Protein AF-D1C0F7-F1 (afdb_monomer)

Organism: Xylanimonas cellulosilytica (strain DSM 15894 / JCM 12276 / CECT 5975 / KCTC 9989 / LMG 20990 / NBRC 107835 / XIL07) (NCBI:txid446471)

pLDDT: mean 76.06, std 21.32, range [28.69, 98.75]

Sequence (346 aa):
MLGVGDADPTKEPQMTRSTMRPTARLSARPAARLAAAAATATCLVAVAACSGPSDAGTSASDDATVGPLEAMITEIVGDWNSAEQQAKQMEMEEAVARCMADEGFEYTPVDYSALMAEVDAVDTTTREYAQEYGYGHSIQPDTTGNPMPEFVDPNEDYVAAMSESESEAYYEALYGAMEYDVDNVDSIPDMSEMGCTGAAQVEIMGQQDTSLFDNEELTAFGENMEQLEADVAADPKVAEAAAGWAECMADAGFDYATPQEAQDDFMTRSQAIWEEADPESVDAPEQDADLQEQEREAAVADFDCKEKVGYDAIRREVQFALEQEYIDTHEAELEAVKAAFESLGL

Solvent-accessible surface area (backbone atoms only — not comparable to full-atom values): 21052 Å² total; per-residue (Å²): 136,87,81,91,83,92,80,84,95,80,81,84,82,84,80,82,84,81,86,82,84,88,82,89,77,90,84,80,84,83,88,80,89,84,80,89,83,91,80,92,78,92,75,93,72,91,78,91,73,83,87,70,82,85,72,77,81,72,79,87,75,74,72,86,80,60,42,58,51,57,52,50,48,41,70,61,53,45,63,85,84,33,74,64,48,56,49,51,52,47,53,30,27,50,38,24,25,53,44,32,47,76,77,71,42,91,54,62,61,66,79,56,63,68,75,69,47,84,67,85,73,77,66,73,86,39,65,67,36,9,62,76,28,19,85,47,60,72,31,68,75,74,54,88,77,52,70,67,62,84,76,76,64,82,47,50,72,63,50,72,70,45,52,73,74,51,39,51,52,50,45,33,49,40,54,15,80,84,87,51,52,91,92,35,78,91,46,59,73,58,57,73,59,26,22,23,52,22,38,16,43,35,70,71,48,37,79,75,62,74,52,64,82,69,30,65,63,51,49,51,49,51,53,49,52,55,50,49,55,52,48,40,60,65,31,70,69,35,44,52,27,31,51,54,26,23,55,45,31,44,77,74,72,41,93,40,72,40,74,64,56,51,51,51,50,48,41,52,59,35,48,52,52,59,71,72,35,61,89,88,54,92,64,80,60,83,79,57,64,68,58,40,53,50,36,20,54,48,30,38,43,48,49,56,24,32,64,73,55,38,34,66,62,50,43,48,56,47,40,40,51,51,36,43,52,46,54,76,71,37,53,73,57,54,53,49,44,44,52,52,40,51,75,55,67,64

Secondary structure (DSSP, 8-state):
--------S--------------------------------------------------TTSTTSS-HHHHHHHHHH--TTSHHHHHHHHHHHHHHHHHHHHHT---PPP-GGGTSS------TTSHHHHHHHTTSSSS---GGGS-------TTHHHHHTS-HHHHHHHHHHHH------TT-GGGSPPGGGSHHHHHHHHHHH----GGGTT-HHHHHHHHHHHHHHHHHHHSHHHHHHHHHHHHHHHHHT---SSHHHHHHHHHHHHHHHHHTS-TT--SPPPP-HHHHHHHHHHHHHHHHHHHHHTHHHHHHHHHHHHHHHHHHH-HHHHHHHHHHHHHTT-

Foldseek 3Di:
DDDDDDDDPDDDDDDDDDDDDDDDDDDDDDDDDDDDDDDDDDDDDDDPDDDDDDDDDPPPPPPPQAFPQNVLVCVQQPDCLDPVVQVLLQQLLVQLQVQLVVLVHHADRFRCNLLSPDDPDPPCLDLVNLQQQQNCQLRPPPCVVVPSRPRDRPCPVVLVPDDPVVNVSSCCQRQNDPPFDPVDPVRDDQLCRRHSSSVSCCVRQNRQDPCCVVVPLNVVVVVVVVVLLVVLCVDPLLQVLLCQLQVQLVVLVDHDSGPVRLSVVLNVVSVVQVVPDDPPDPDDRDRDVVSRVVSSSNRSSSSVSCVVSVNVVSSSVSSSVSSVVCCVPCVVSSVVVSVVSVVRVD

Radius of gyration: 32.21 Å; Cα contacts (8 Å, |Δi|>4): 261; chains: 1; bounding box: 100×79×81 Å

Mean predicted aligned error: 16.25 Å

Structure (mmCIF, N/CA/C/O backbone):
data_AF-D1C0F7-F1
#
_entry.id   AF-D1C0F7-F1
#
loop_
_atom_site.group_PDB
_atom_site.id
_atom_site.type_symbol
_atom_site.label_atom_id
_atom_site.label_alt_id
_atom_site.label_comp_id
_atom_site.label_asym_id
_atom_site.label_entity_id
_atom_site.label_seq_id
_atom_site.pdbx_PDB_ins_code
_atom_site.Cartn_x
_atom_site.Cartn_y
_atom_site.Cartn_z
_atom_site.occupancy
_atom_site.B_iso_or_equiv
_atom_site.auth_seq_id
_atom_site.auth_comp_id
_atom_site.auth_asym_id
_atom_site.auth_atom_id
_atom_site.pdbx_PDB_model_num
ATOM 1 N N . MET A 1 1 ? 46.118 -13.324 41.057 1.00 36.12 1 MET A N 1
ATOM 2 C CA . MET A 1 1 ? 46.503 -14.302 42.102 1.00 36.12 1 MET A CA 1
ATOM 3 C C . MET A 1 1 ? 45.225 -15.016 42.523 1.00 36.12 1 MET A C 1
ATOM 5 O O . MET A 1 1 ? 44.388 -14.360 43.116 1.00 36.12 1 MET A O 1
ATOM 9 N N . LEU A 1 2 ? 44.899 -16.141 41.871 1.00 34.28 2 LEU A N 1
ATOM 10 C CA . LEU A 1 2 ? 45.084 -17.544 42.328 1.00 34.28 2 LEU A CA 1
ATOM 11 C C . LEU A 1 2 ? 44.069 -17.932 43.431 1.00 34.28 2 LEU A C 1
ATOM 13 O O . LEU A 1 2 ? 44.022 -17.238 44.435 1.00 34.28 2 LEU A O 1
ATOM 17 N N . GLY A 1 3 ? 43.263 -19.001 43.348 1.00 33.62 3 GLY A N 1
ATOM 18 C CA . GLY A 1 3 ? 43.226 -20.170 42.446 1.00 33.62 3 GLY A CA 1
ATOM 19 C C . GLY A 1 3 ? 41.782 -20.572 42.077 1.00 33.62 3 GLY A C 1
ATOM 20 O O . GLY A 1 3 ? 40.842 -20.122 42.721 1.00 33.62 3 GLY A O 1
ATOM 21 N N . VAL A 1 4 ? 41.532 -21.188 40.918 1.00 37.59 4 VAL A N 1
ATOM 22 C CA . VAL A 1 4 ? 41.776 -22.592 40.502 1.00 37.59 4 VAL A CA 1
ATOM 23 C C . VAL A 1 4 ? 40.903 -23.594 41.265 1.00 37.59 4 VAL A C 1
ATOM 25 O O . VAL A 1 4 ? 41.182 -23.941 42.411 1.00 37.59 4 VAL A O 1
ATOM 28 N N . GLY A 1 5 ? 39.879 -24.076 40.561 1.00 36.28 5 GLY A N 1
ATOM 29 C CA . GLY A 1 5 ? 39.103 -25.275 40.852 1.00 36.28 5 GLY A CA 1
ATOM 30 C C . GLY A 1 5 ? 38.604 -25.850 39.527 1.00 36.28 5 GLY A C 1
ATOM 31 O O . GLY A 1 5 ? 37.584 -25.404 39.012 1.00 36.28 5 GLY A O 1
ATOM 32 N N . ASP A 1 6 ? 39.381 -26.775 38.965 1.00 38.72 6 ASP A N 1
ATOM 33 C CA . ASP A 1 6 ? 39.080 -27.556 37.764 1.00 38.72 6 ASP A CA 1
ATOM 34 C C . ASP A 1 6 ? 37.859 -28.471 37.968 1.00 38.72 6 ASP A C 1
ATOM 36 O O . ASP A 1 6 ? 37.780 -29.197 38.963 1.00 38.72 6 ASP A O 1
ATOM 40 N N . ALA A 1 7 ? 36.949 -28.501 36.990 1.00 44.72 7 ALA A N 1
ATOM 41 C CA . ALA A 1 7 ? 35.978 -29.577 36.815 1.00 44.72 7 ALA A CA 1
ATOM 42 C C . ALA A 1 7 ? 35.924 -29.990 35.333 1.00 44.72 7 ALA A C 1
ATOM 44 O O . ALA A 1 7 ? 35.660 -29.184 34.446 1.00 44.72 7 ALA A O 1
ATOM 45 N N . ASP A 1 8 ? 36.240 -31.265 35.124 1.00 44.16 8 ASP A N 1
ATOM 46 C CA . ASP A 1 8 ? 36.434 -32.002 33.873 1.00 44.16 8 ASP A CA 1
ATOM 47 C C . ASP A 1 8 ? 35.149 -32.108 33.010 1.00 44.16 8 ASP A C 1
ATOM 49 O O . ASP A 1 8 ? 34.075 -32.415 33.546 1.00 44.16 8 ASP A O 1
ATOM 53 N N . PRO A 1 9 ? 35.251 -31.900 31.680 1.00 48.47 9 PRO A N 1
ATOM 54 C CA . PRO A 1 9 ? 34.149 -31.923 30.726 1.00 48.47 9 PRO A CA 1
ATOM 55 C C . PRO A 1 9 ? 33.894 -33.332 30.163 1.00 48.47 9 PRO A C 1
ATOM 57 O O . PRO A 1 9 ? 34.128 -33.583 28.988 1.00 48.47 9 PRO A O 1
ATOM 60 N N . THR A 1 10 ? 33.391 -34.278 30.957 1.00 43.34 10 THR A N 1
ATOM 61 C CA . THR A 1 10 ? 32.980 -35.593 30.422 1.00 43.34 10 THR A CA 1
ATOM 62 C C . THR A 1 10 ? 31.861 -36.239 31.242 1.00 43.34 10 THR A C 1
ATOM 64 O O . THR A 1 10 ? 32.099 -37.127 32.059 1.00 43.34 10 THR A O 1
ATOM 67 N N . LYS A 1 11 ? 30.601 -35.829 31.034 1.00 37.91 11 LYS A N 1
ATOM 68 C CA . LYS A 1 11 ? 29.434 -36.629 31.461 1.00 37.91 11 LYS A CA 1
ATOM 69 C C . LYS A 1 11 ? 28.152 -36.233 30.722 1.00 37.91 11 LYS A C 1
ATOM 71 O O . LYS A 1 11 ? 27.385 -35.393 31.176 1.00 37.91 11 LYS A O 1
ATOM 76 N N . GLU A 1 12 ? 27.910 -36.895 29.596 1.00 45.81 12 GLU A N 1
ATOM 77 C CA . GLU A 1 12 ? 26.579 -37.001 28.993 1.00 45.81 12 GLU A CA 1
ATOM 78 C C . GLU A 1 12 ? 25.655 -37.839 29.901 1.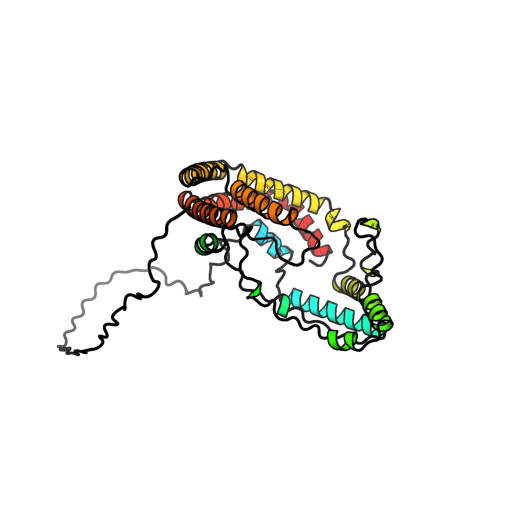00 45.81 12 GLU A C 1
ATOM 80 O O . GLU A 1 12 ? 26.031 -38.950 30.299 1.00 45.81 12 GLU A O 1
ATOM 85 N N . PRO A 1 13 ? 24.431 -37.385 30.217 1.00 45.81 13 PRO A N 1
ATOM 86 C CA . PRO A 1 13 ? 23.405 -38.263 30.753 1.00 45.81 13 PRO A CA 1
ATOM 87 C C . PRO A 1 13 ? 22.710 -39.018 29.609 1.00 45.81 13 PRO A C 1
ATOM 89 O O . PRO A 1 13 ? 22.011 -38.450 28.775 1.00 45.81 13 PRO A O 1
ATOM 92 N N . GLN A 1 14 ? 22.905 -40.337 29.599 1.00 37.81 14 GLN A N 1
ATOM 93 C CA . GLN A 1 14 ? 22.256 -41.286 28.698 1.00 37.81 14 GLN A CA 1
ATOM 94 C C . GLN A 1 14 ? 20.724 -41.220 28.825 1.00 37.81 14 GLN A C 1
ATOM 96 O O . GLN A 1 14 ? 20.164 -41.615 29.849 1.00 37.81 14 GLN A O 1
ATOM 101 N N . MET A 1 15 ? 20.038 -40.786 27.764 1.00 38.25 15 MET A N 1
ATOM 102 C CA . MET A 1 15 ? 18.594 -40.972 27.621 1.00 38.25 15 MET A CA 1
ATOM 103 C C . MET A 1 15 ? 18.296 -42.404 27.171 1.00 38.25 15 MET A C 1
ATOM 105 O O . MET A 1 15 ? 18.613 -42.833 26.060 1.00 38.25 15 MET A O 1
ATOM 109 N N . THR A 1 16 ? 17.674 -43.161 28.064 1.00 41.44 16 THR A N 1
ATOM 110 C CA . THR A 1 16 ? 17.177 -44.512 27.831 1.00 41.44 16 THR A CA 1
ATOM 111 C C . THR A 1 16 ? 16.006 -44.483 26.843 1.00 41.44 16 THR A C 1
ATOM 113 O O . THR A 1 16 ? 14.874 -44.150 27.181 1.00 41.44 16 THR A O 1
ATOM 116 N N . ARG A 1 17 ? 16.265 -44.884 25.591 1.00 40.12 17 ARG A N 1
ATOM 117 C CA . ARG A 1 17 ? 15.221 -45.250 24.622 1.00 40.12 17 ARG A CA 1
ATOM 118 C C . ARG A 1 17 ? 14.494 -46.503 25.116 1.00 40.12 17 ARG A C 1
ATOM 120 O O . ARG A 1 17 ? 15.003 -47.612 24.974 1.00 40.12 17 ARG A O 1
ATOM 127 N N . SER A 1 18 ? 13.298 -46.328 25.673 1.00 40.16 18 SER A N 1
ATOM 128 C CA . SER A 1 18 ? 12.375 -47.433 25.934 1.00 40.16 18 SER A CA 1
ATOM 129 C C . SER A 1 18 ? 11.463 -47.636 24.724 1.00 40.16 18 SER A C 1
ATOM 131 O O . SER A 1 18 ? 10.563 -46.849 24.439 1.00 40.16 18 SER A O 1
ATOM 133 N N . THR A 1 19 ? 11.744 -48.696 23.977 1.00 45.47 19 THR A N 1
ATOM 134 C CA . THR A 1 19 ? 10.911 -49.254 22.911 1.00 45.47 19 THR A CA 1
ATOM 135 C C . THR A 1 19 ? 9.669 -49.929 23.489 1.00 45.47 19 THR A C 1
ATOM 137 O O . THR A 1 19 ? 9.819 -50.888 24.243 1.00 45.47 19 THR A O 1
ATOM 140 N N . MET A 1 20 ? 8.460 -49.537 23.067 1.00 37.69 20 MET A N 1
ATOM 141 C CA . MET A 1 20 ? 7.291 -50.434 23.093 1.00 37.69 20 MET A CA 1
ATOM 142 C C . MET A 1 20 ? 6.172 -49.988 22.126 1.00 37.69 20 MET A C 1
ATOM 144 O O . MET A 1 20 ? 5.345 -49.134 22.417 1.00 37.69 20 MET A O 1
ATOM 148 N N . ARG A 1 21 ? 6.121 -50.646 20.967 1.00 43.47 21 ARG A N 1
ATOM 149 C CA . ARG A 1 21 ? 4.894 -51.134 20.298 1.00 43.47 21 ARG A CA 1
ATOM 150 C C . ARG A 1 21 ? 5.018 -52.675 20.299 1.00 43.47 21 ARG A C 1
ATOM 152 O O . ARG A 1 21 ? 6.151 -53.135 20.455 1.00 43.47 21 ARG A O 1
ATOM 159 N N . PRO A 1 22 ? 3.974 -53.504 20.076 1.00 48.56 22 PRO A N 1
ATOM 160 C CA . PRO A 1 22 ? 2.633 -53.206 19.557 1.00 48.56 22 PRO A CA 1
ATOM 161 C C . PRO A 1 22 ? 1.498 -53.922 20.337 1.00 48.56 22 PRO A C 1
ATOM 163 O O . PRO A 1 22 ? 1.750 -54.737 21.217 1.00 48.56 22 PRO A O 1
ATOM 166 N N . THR A 1 23 ? 0.232 -53.698 19.972 1.00 41.19 23 THR A N 1
ATOM 167 C CA . THR A 1 23 ? -0.698 -54.777 19.557 1.00 41.19 23 THR A CA 1
ATOM 168 C C . THR A 1 23 ? -2.077 -54.211 19.226 1.00 41.19 23 THR A C 1
ATOM 170 O O . THR A 1 23 ? -2.835 -53.785 20.089 1.00 41.19 23 THR A O 1
ATOM 173 N N . ALA A 1 24 ? -2.418 -54.266 17.941 1.00 42.91 24 ALA A N 1
ATOM 174 C CA . ALA A 1 24 ? -3.790 -54.223 17.472 1.00 42.91 24 ALA A CA 1
ATOM 175 C C . ALA A 1 24 ? -4.508 -55.519 17.876 1.00 42.91 24 ALA A C 1
ATOM 177 O O . ALA A 1 24 ? -3.971 -56.613 17.678 1.00 42.91 24 ALA A O 1
ATOM 178 N N . ARG A 1 25 ? -5.745 -55.416 18.367 1.00 45.00 25 ARG A N 1
ATOM 179 C CA . ARG A 1 25 ? -6.721 -56.507 18.284 1.00 45.00 25 ARG A CA 1
ATOM 180 C C . ARG A 1 25 ? -8.075 -55.958 17.863 1.00 45.00 25 ARG A C 1
ATOM 182 O O . ARG A 1 25 ? -8.801 -55.353 18.640 1.00 45.00 25 ARG A O 1
ATOM 189 N N . LEU A 1 26 ? -8.375 -56.229 16.598 1.00 45.91 26 LEU A N 1
ATOM 190 C CA . LEU A 1 26 ? -9.709 -56.276 16.022 1.00 45.91 26 LEU A CA 1
ATOM 191 C C . LEU A 1 26 ? -10.611 -57.191 16.864 1.00 45.91 26 LEU A C 1
ATOM 193 O O . LEU A 1 26 ? -10.214 -58.294 17.244 1.00 45.91 26 LEU A O 1
ATOM 197 N N . SER A 1 27 ? -11.850 -56.776 17.098 1.00 44.34 27 SER A N 1
ATOM 198 C CA . SER A 1 27 ? -12.935 -57.687 17.460 1.00 44.34 27 SER A CA 1
ATOM 199 C C . SER A 1 27 ? -14.179 -57.298 16.681 1.00 44.34 27 SER A C 1
ATOM 201 O O . SER A 1 27 ? -14.762 -56.235 16.867 1.00 44.34 27 SER A O 1
ATOM 203 N N . ALA A 1 28 ? -14.525 -58.176 15.747 1.00 40.81 28 ALA A N 1
ATOM 204 C CA . ALA A 1 28 ? -15.688 -58.084 14.895 1.00 40.81 28 ALA A CA 1
ATOM 205 C C . ALA A 1 28 ? -16.841 -58.916 15.474 1.00 40.81 28 ALA A C 1
ATOM 207 O O . ALA A 1 28 ? -16.644 -60.096 15.751 1.00 40.81 28 ALA A O 1
ATOM 208 N N . ARG A 1 29 ? -18.040 -58.304 15.452 1.00 46.56 29 ARG A N 1
ATOM 209 C CA . ARG A 1 29 ? -19.368 -58.894 15.146 1.00 46.56 29 ARG A CA 1
ATOM 210 C C . ARG A 1 29 ? -19.973 -59.877 16.182 1.00 46.56 29 ARG A C 1
ATOM 212 O O . ARG A 1 29 ? -19.225 -60.499 16.921 1.00 46.56 29 ARG A O 1
ATOM 219 N N . PRO A 1 30 ? -21.320 -60.054 16.240 1.00 50.06 30 PRO A N 1
ATOM 220 C CA . PRO A 1 30 ? -22.258 -59.934 15.118 1.00 50.06 30 PRO A CA 1
ATOM 221 C C . PRO A 1 30 ? -23.587 -59.198 15.359 1.00 50.06 30 PRO A C 1
ATOM 223 O O . PRO A 1 30 ? -24.107 -59.072 16.461 1.00 50.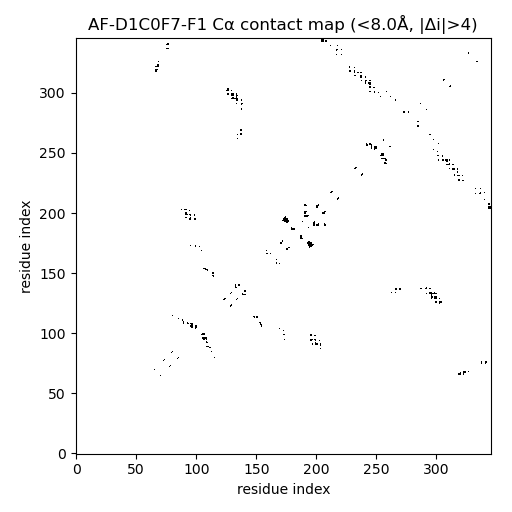06 30 PRO A O 1
ATOM 226 N N . ALA A 1 31 ? -24.155 -58.780 14.227 1.00 44.28 31 ALA A N 1
ATOM 227 C CA . ALA A 1 31 ? -25.549 -58.414 14.057 1.00 44.28 31 ALA A CA 1
ATOM 228 C C . ALA A 1 31 ? -26.445 -59.659 14.140 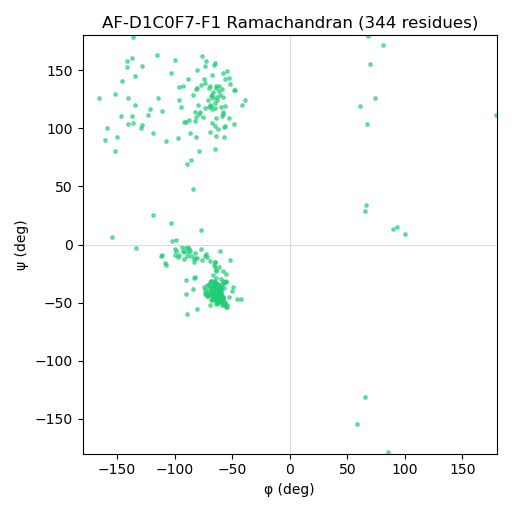1.00 44.28 31 ALA A C 1
ATOM 230 O O . ALA A 1 31 ? -26.183 -60.659 13.468 1.00 44.28 31 ALA A O 1
ATOM 231 N N . ALA A 1 32 ? -27.541 -59.561 14.889 1.00 46.66 32 ALA A N 1
ATOM 232 C CA . ALA A 1 32 ? -28.675 -60.467 14.783 1.00 46.66 32 ALA A CA 1
ATOM 233 C C . ALA A 1 32 ? -29.858 -59.695 14.191 1.00 46.66 32 ALA A C 1
ATOM 235 O O . ALA A 1 32 ? -30.365 -58.741 14.776 1.00 46.66 32 ALA A O 1
ATOM 236 N N . ARG A 1 33 ? -30.257 -60.113 12.988 1.00 47.41 33 ARG A N 1
ATOM 237 C CA . ARG 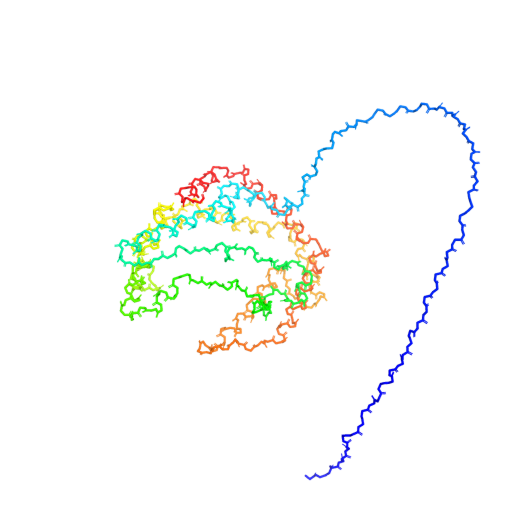A 1 33 ? -31.502 -59.726 12.325 1.00 47.41 33 ARG A CA 1
ATOM 238 C C . ARG A 1 33 ? -32.668 -60.432 13.011 1.00 47.41 33 ARG A C 1
ATOM 240 O O . ARG A 1 33 ? -32.585 -61.636 13.236 1.00 47.41 33 ARG A O 1
ATOM 247 N N . LEU A 1 34 ? -33.776 -59.728 13.202 1.00 47.50 34 LEU A N 1
ATOM 248 C CA . LEU A 1 34 ? -35.107 -60.325 13.260 1.00 47.50 34 LEU A CA 1
ATOM 249 C C . LEU A 1 34 ? -36.108 -59.348 12.646 1.00 47.50 34 LEU A C 1
ATOM 251 O O . LEU A 1 34 ? -35.967 -58.132 12.733 1.00 47.50 34 LEU A O 1
ATOM 255 N N . ALA A 1 35 ? -37.032 -59.939 11.907 1.00 40.28 35 ALA A N 1
ATOM 256 C CA . ALA A 1 35 ? -37.788 -59.344 10.830 1.00 40.28 35 ALA A CA 1
ATOM 257 C C . ALA A 1 35 ? -39.194 -58.902 11.256 1.00 40.28 35 ALA A C 1
ATOM 259 O O . ALA A 1 35 ? -39.772 -59.473 12.173 1.00 40.28 35 ALA A O 1
ATOM 260 N N . ALA A 1 36 ? -39.726 -57.977 10.451 1.00 38.59 36 ALA A N 1
ATOM 261 C CA . ALA A 1 36 ? -41.115 -57.847 10.008 1.00 38.59 36 ALA A CA 1
ATOM 262 C C . ALA A 1 36 ? -42.233 -57.632 11.046 1.00 38.59 36 ALA A C 1
ATOM 264 O O . ALA A 1 36 ? -42.611 -58.539 11.774 1.00 38.59 36 ALA A O 1
ATOM 265 N N . ALA A 1 37 ? -42.921 -56.494 10.917 1.00 41.25 37 ALA A N 1
ATOM 266 C CA . ALA A 1 37 ? -44.328 -56.480 10.505 1.00 41.25 37 ALA A CA 1
ATOM 267 C C . ALA A 1 37 ? -44.745 -55.058 10.097 1.00 41.25 37 ALA A C 1
ATOM 269 O O . ALA A 1 37 ? -44.577 -54.103 10.848 1.00 41.25 37 ALA A O 1
ATOM 270 N N . ALA A 1 38 ? -45.284 -54.940 8.886 1.00 44.44 38 ALA A N 1
ATOM 271 C CA . ALA A 1 38 ? -45.934 -53.744 8.379 1.00 44.44 38 ALA A CA 1
ATOM 272 C C . ALA A 1 38 ? -47.346 -53.615 8.974 1.00 44.44 38 ALA A C 1
ATOM 274 O O . ALA A 1 38 ? -48.096 -54.590 8.989 1.00 44.44 38 ALA A O 1
ATOM 275 N N . ALA A 1 39 ? -47.726 -52.406 9.386 1.00 44.03 39 ALA A N 1
ATOM 276 C CA . ALA A 1 39 ? -49.120 -51.997 9.515 1.00 44.03 39 ALA A CA 1
ATOM 277 C C . ALA A 1 39 ? -49.226 -50.503 9.186 1.00 44.03 39 ALA A C 1
ATOM 279 O O . ALA A 1 39 ? -48.719 -49.640 9.896 1.00 44.03 39 ALA A O 1
ATOM 280 N N . THR A 1 40 ? -49.852 -50.233 8.049 1.00 43.53 40 THR A N 1
ATOM 281 C CA . THR A 1 40 ? -50.238 -48.927 7.525 1.00 43.53 40 THR A CA 1
ATOM 282 C C . THR A 1 40 ? -51.337 -48.299 8.383 1.00 43.53 40 THR A C 1
ATOM 284 O O . THR A 1 40 ? -52.386 -48.904 8.589 1.00 43.53 40 THR A O 1
ATOM 287 N N . ALA A 1 41 ? -51.140 -47.051 8.811 1.00 44.91 41 ALA A N 1
ATOM 288 C CA . ALA A 1 41 ? -52.218 -46.159 9.228 1.00 44.91 41 ALA A CA 1
ATOM 289 C C . ALA A 1 41 ? -51.913 -44.742 8.727 1.00 44.91 41 ALA A C 1
ATOM 291 O O . ALA A 1 41 ? -51.036 -44.044 9.227 1.00 44.91 41 ALA A O 1
ATOM 292 N N . THR A 1 42 ? -52.629 -44.367 7.673 1.00 41.50 42 THR A N 1
ATOM 293 C CA . THR A 1 42 ? -52.641 -43.052 7.039 1.00 41.50 42 THR A CA 1
ATOM 294 C C . THR A 1 42 ? -53.289 -42.025 7.969 1.00 41.50 42 THR A C 1
ATOM 296 O O . THR A 1 42 ? -54.477 -42.134 8.258 1.00 41.50 42 THR A O 1
ATOM 299 N N . CYS A 1 43 ? -52.543 -40.996 8.370 1.00 40.38 43 CYS A N 1
ATOM 300 C CA . CYS A 1 43 ? -53.105 -39.722 8.816 1.00 40.38 43 CYS A CA 1
ATOM 301 C C . CYS A 1 43 ? -52.517 -38.610 7.946 1.00 40.38 43 CYS A C 1
ATOM 303 O O . CYS A 1 43 ? -51.323 -38.328 7.990 1.00 40.38 43 CYS A O 1
ATOM 305 N N . LEU A 1 44 ? -53.387 -38.024 7.127 1.00 43.22 44 LEU A N 1
ATOM 306 C CA . LEU A 1 44 ? -53.156 -36.811 6.355 1.00 43.22 44 LEU A CA 1
ATOM 307 C C . LEU A 1 44 ? -52.838 -35.646 7.300 1.00 43.22 44 LEU A C 1
ATOM 309 O O . LEU A 1 44 ? -53.695 -35.237 8.080 1.00 43.22 44 LEU A O 1
ATOM 313 N N . VAL A 1 45 ? -51.644 -35.072 7.172 1.00 52.06 45 VAL A N 1
ATOM 314 C CA . VAL A 1 45 ? -51.383 -33.674 7.528 1.00 52.06 45 VAL A CA 1
ATOM 315 C C . VAL A 1 45 ? -50.877 -33.002 6.261 1.00 52.06 45 VAL A C 1
ATOM 317 O O . VAL A 1 45 ? -49.870 -33.406 5.685 1.00 52.06 45 VAL A O 1
ATOM 320 N N . ALA A 1 46 ? -51.642 -32.024 5.789 1.00 48.50 46 ALA A N 1
ATOM 321 C CA . ALA A 1 46 ? -51.279 -31.180 4.669 1.00 48.50 46 ALA A CA 1
ATOM 322 C C . ALA A 1 46 ? -50.138 -30.245 5.089 1.00 48.50 46 ALA A C 1
ATOM 324 O O . ALA A 1 46 ? -50.327 -29.405 5.965 1.00 48.50 46 ALA A O 1
ATOM 325 N N . VAL A 1 47 ? -48.984 -30.365 4.434 1.00 45.91 47 VAL A N 1
ATOM 326 C CA . VAL A 1 47 ? -48.008 -29.277 4.332 1.00 45.91 47 VAL A CA 1
ATOM 327 C C . VAL A 1 47 ? -47.871 -28.964 2.851 1.00 45.91 47 VAL A C 1
ATOM 329 O O . VAL A 1 47 ? -47.170 -29.643 2.108 1.00 45.91 47 VAL A O 1
ATOM 332 N N . ALA A 1 48 ? -48.625 -27.961 2.417 1.00 48.50 48 ALA A N 1
ATOM 333 C CA . ALA A 1 48 ? -48.283 -27.191 1.241 1.00 48.50 48 ALA A CA 1
ATOM 334 C C . ALA A 1 48 ? -47.263 -26.140 1.694 1.00 48.50 48 ALA A C 1
ATOM 336 O O . ALA A 1 48 ? -47.625 -25.203 2.400 1.00 48.50 48 ALA A O 1
ATOM 337 N N . ALA A 1 49 ? -45.998 -26.324 1.330 1.00 37.03 49 ALA A N 1
ATOM 338 C CA . ALA A 1 49 ? -45.000 -25.263 1.281 1.00 37.03 49 ALA A CA 1
ATOM 339 C C . ALA A 1 49 ? -43.970 -25.649 0.215 1.00 37.03 49 ALA A C 1
ATOM 341 O O . ALA A 1 49 ? -43.529 -26.794 0.147 1.00 37.03 49 ALA A O 1
ATOM 342 N N . CYS A 1 50 ? -43.714 -24.707 -0.681 1.00 38.91 50 CYS A N 1
ATOM 343 C CA . CYS A 1 50 ? -43.163 -24.898 -2.009 1.00 38.91 50 CYS A CA 1
ATOM 344 C C . CYS A 1 50 ? -41.764 -25.523 -2.030 1.00 38.91 50 CYS A C 1
ATOM 346 O O . CYS A 1 50 ? -40.834 -25.043 -1.392 1.00 38.91 50 CYS A O 1
ATOM 348 N N . SER A 1 51 ? -41.615 -26.535 -2.880 1.00 37.75 51 SER A N 1
ATOM 349 C CA . SER A 1 51 ? -40.366 -26.855 -3.559 1.00 37.75 51 SER A CA 1
ATOM 350 C C . SER A 1 51 ? -39.974 -25.673 -4.452 1.00 37.75 51 SER A C 1
ATOM 352 O O . SER A 1 51 ? -40.546 -25.503 -5.532 1.00 37.75 51 SER A O 1
ATOM 354 N N . GLY A 1 52 ? -39.054 -24.837 -3.974 1.00 29.95 52 GLY A N 1
ATOM 355 C CA . GLY A 1 52 ? -38.299 -23.914 -4.818 1.00 29.95 52 GLY A CA 1
ATOM 356 C C . GLY A 1 52 ? -37.235 -24.689 -5.605 1.00 29.95 52 GLY A C 1
ATOM 357 O O . GLY A 1 52 ? -36.700 -25.669 -5.076 1.00 29.95 52 GLY A O 1
ATOM 358 N N . PRO A 1 53 ? -36.972 -24.326 -6.870 1.00 35.88 53 PRO A N 1
ATOM 359 C CA . PRO A 1 53 ? -35.900 -24.928 -7.645 1.00 35.88 53 PRO A CA 1
ATOM 360 C C . PRO A 1 53 ? -34.560 -24.663 -6.958 1.00 35.88 53 PRO A C 1
ATOM 362 O O . PRO A 1 53 ? -34.306 -23.574 -6.452 1.00 35.88 53 PRO A O 1
ATOM 365 N N . SER A 1 54 ? -33.736 -25.705 -6.912 1.00 38.62 54 SER A N 1
ATOM 366 C CA . SER A 1 54 ? -32.330 -25.621 -6.556 1.00 38.62 54 SER A CA 1
ATOM 367 C C . SER A 1 54 ? -31.621 -24.785 -7.614 1.00 38.62 54 SER A C 1
ATOM 369 O O . SER A 1 54 ? -31.226 -25.322 -8.649 1.00 38.62 54 SER A O 1
ATOM 371 N N . ASP A 1 55 ? -31.495 -23.487 -7.362 1.00 30.98 55 ASP A N 1
ATOM 372 C CA . ASP A 1 55 ? -30.434 -22.716 -7.983 1.00 30.98 55 ASP A CA 1
ATOM 373 C C . ASP A 1 55 ? -29.115 -23.200 -7.393 1.00 30.98 55 ASP A C 1
ATOM 375 O O . ASP A 1 55 ? -28.957 -23.378 -6.180 1.00 30.98 55 ASP A O 1
ATOM 379 N N . ALA A 1 56 ? -28.218 -23.537 -8.313 1.00 34.53 56 ALA A N 1
ATOM 380 C CA . ALA A 1 56 ? -26.832 -23.821 -8.035 1.00 34.53 56 ALA A CA 1
ATOM 381 C C . ALA A 1 56 ? -26.289 -22.710 -7.137 1.00 34.53 56 ALA A C 1
ATOM 383 O O . ALA A 1 56 ? -26.531 -21.533 -7.392 1.00 34.53 56 ALA A O 1
ATOM 384 N N . GLY A 1 57 ? -25.590 -23.106 -6.075 1.00 28.98 57 GLY A N 1
ATOM 385 C CA . GLY A 1 57 ? -24.830 -22.171 -5.269 1.00 28.98 57 GLY A CA 1
ATOM 386 C C . GLY A 1 57 ? -23.840 -21.449 -6.169 1.00 28.98 57 GLY A C 1
ATOM 387 O O . GLY A 1 57 ? -22.802 -22.004 -6.516 1.00 28.98 57 GLY A O 1
ATOM 388 N N . THR A 1 58 ? -24.187 -20.224 -6.548 1.00 28.69 58 THR A N 1
ATOM 389 C CA . THR A 1 58 ? -23.212 -19.152 -6.648 1.00 28.69 58 THR A CA 1
ATOM 390 C C . THR A 1 58 ? -22.566 -19.073 -5.276 1.00 28.69 58 THR A C 1
ATOM 392 O O . THR A 1 58 ? -23.262 -18.907 -4.270 1.00 28.69 58 THR A O 1
ATOM 395 N N . SER A 1 59 ? -21.259 -19.299 -5.228 1.00 30.17 59 SER A N 1
ATOM 396 C CA . SER A 1 59 ? -20.432 -19.008 -4.067 1.00 30.17 59 SER A CA 1
ATOM 397 C C . SER A 1 59 ? -20.592 -17.526 -3.734 1.00 30.17 59 SER A C 1
ATOM 399 O O . SER A 1 59 ? -19.929 -16.675 -4.307 1.00 30.17 59 SER A O 1
ATOM 401 N N . ALA A 1 60 ? -21.534 -17.209 -2.850 1.00 33.50 60 ALA A N 1
ATOM 402 C CA . ALA A 1 60 ? -21.586 -15.929 -2.168 1.00 33.50 60 ALA A CA 1
ATOM 403 C C . ALA A 1 60 ? -20.547 -15.995 -1.046 1.00 33.50 60 ALA A C 1
ATOM 405 O O . ALA A 1 60 ? -20.879 -16.353 0.086 1.00 33.50 60 ALA A O 1
ATOM 406 N N . SER A 1 61 ? -19.280 -15.777 -1.393 1.00 37.84 61 SER A N 1
ATOM 407 C CA . SER A 1 61 ? -18.207 -15.674 -0.400 1.00 37.84 61 SER A CA 1
ATOM 408 C C . SER A 1 61 ? -16.986 -14.846 -0.816 1.00 37.84 61 SER A C 1
ATOM 410 O O . SER A 1 61 ? -16.092 -14.757 0.011 1.00 37.84 61 SER A O 1
ATOM 412 N N . ASP A 1 62 ? -16.990 -14.164 -1.969 1.00 40.44 62 ASP A N 1
ATOM 413 C CA . ASP A 1 62 ? -15.948 -13.164 -2.309 1.00 40.44 62 ASP A CA 1
ATOM 414 C C . ASP A 1 62 ? -16.480 -11.711 -2.344 1.00 40.44 62 ASP A C 1
ATOM 416 O O . ASP A 1 62 ? -15.712 -10.763 -2.371 1.00 40.44 62 ASP A O 1
ATOM 420 N N . ASP A 1 63 ? -17.801 -11.512 -2.270 1.00 47.47 63 ASP A N 1
ATOM 421 C CA . ASP A 1 63 ? -18.461 -10.202 -2.470 1.00 47.47 63 ASP A CA 1
ATOM 422 C C . ASP A 1 63 ? -18.678 -9.410 -1.158 1.00 47.47 63 ASP A C 1
ATOM 424 O O . ASP A 1 63 ? -19.181 -8.295 -1.152 1.00 47.47 63 ASP A O 1
ATOM 428 N N . ALA A 1 64 ? -18.365 -10.005 -0.000 1.00 53.94 64 ALA A N 1
ATOM 429 C CA . ALA A 1 64 ? -18.657 -9.411 1.314 1.00 53.94 64 ALA A CA 1
ATOM 430 C C . ALA A 1 64 ? -17.511 -8.552 1.883 1.00 53.94 64 ALA A C 1
ATOM 432 O O . ALA A 1 64 ? -17.671 -7.941 2.943 1.00 53.94 64 ALA A O 1
ATOM 433 N N . THR A 1 65 ? -16.356 -8.548 1.217 1.00 65.50 65 THR A N 1
ATOM 434 C CA . THR A 1 65 ? -15.149 -7.813 1.623 1.00 65.50 65 THR A CA 1
ATOM 435 C C . THR A 1 65 ? -14.863 -6.598 0.752 1.00 65.50 65 THR A C 1
ATOM 437 O O . THR A 1 65 ? -14.129 -5.729 1.207 1.00 65.50 65 THR A O 1
ATOM 440 N N . VAL A 1 66 ? -15.459 -6.523 -0.439 1.00 80.56 66 VAL A N 1
ATOM 441 C CA . VAL A 1 66 ? -15.274 -5.430 -1.401 1.00 80.56 66 VAL A CA 1
ATOM 442 C C . VAL A 1 66 ? -16.206 -4.271 -1.042 1.00 80.56 66 VAL A C 1
ATOM 444 O O . VAL A 1 66 ? -17.405 -4.476 -0.828 1.00 80.56 66 VAL A O 1
ATOM 447 N N . GLY A 1 67 ? -15.656 -3.061 -0.937 1.00 87.06 67 GLY A N 1
ATOM 448 C CA . GLY A 1 67 ? -16.437 -1.853 -0.649 1.00 87.06 67 GLY A CA 1
ATOM 449 C C . GLY A 1 67 ? -17.268 -1.380 -1.850 1.00 87.06 67 GLY A C 1
ATOM 450 O O . GLY A 1 67 ? -16.896 -1.660 -2.992 1.00 87.06 67 GLY A O 1
ATOM 451 N N . PRO A 1 68 ? -18.393 -0.662 -1.645 1.00 89.69 68 PRO A N 1
ATOM 452 C CA . PRO A 1 68 ? -19.179 -0.087 -2.739 1.00 89.69 68 PRO A CA 1
ATOM 453 C C . PRO A 1 68 ? -18.354 0.714 -3.750 1.00 89.69 68 PRO A C 1
ATOM 455 O O . PRO A 1 68 ? -18.603 0.625 -4.954 1.00 89.69 68 PRO A O 1
ATOM 458 N N . LEU A 1 69 ? -17.374 1.486 -3.275 1.00 86.38 69 LEU A N 1
ATOM 459 C CA . LEU A 1 69 ? -16.551 2.303 -4.157 1.00 86.38 69 LEU A CA 1
ATOM 460 C C . LEU A 1 69 ? -15.556 1.454 -4.952 1.00 86.38 69 LEU A C 1
ATOM 462 O O . LEU A 1 69 ? -15.408 1.654 -6.154 1.00 86.38 69 LEU A O 1
ATOM 466 N N . GLU A 1 70 ? -14.922 0.479 -4.306 1.00 85.50 70 GLU A N 1
ATOM 467 C CA . GLU A 1 70 ? -14.017 -0.472 -4.958 1.00 85.50 70 GLU A CA 1
ATOM 468 C C . GLU A 1 70 ? -14.744 -1.286 -6.036 1.00 85.50 70 GLU A C 1
ATOM 470 O O . GLU A 1 70 ? -14.243 -1.429 -7.153 1.00 85.50 70 GLU A O 1
ATOM 475 N N . ALA A 1 71 ? -15.962 -1.753 -5.744 1.00 86.06 71 ALA A N 1
ATOM 476 C CA . ALA A 1 71 ? -16.799 -2.464 -6.705 1.00 86.06 71 ALA A CA 1
ATOM 477 C C . ALA A 1 71 ? -17.123 -1.593 -7.929 1.00 86.06 71 ALA A C 1
ATOM 479 O O . ALA A 1 71 ? -17.032 -2.056 -9.066 1.00 86.06 71 ALA A O 1
ATOM 480 N N . MET A 1 72 ? -17.460 -0.320 -7.707 1.00 82.69 72 MET A N 1
ATOM 481 C CA . MET A 1 72 ? -17.738 0.629 -8.784 1.00 82.69 72 MET A CA 1
ATOM 482 C C . MET A 1 72 ? -16.485 0.940 -9.612 1.00 82.69 72 MET A C 1
ATOM 484 O O . MET A 1 72 ? -16.559 0.941 -10.838 1.00 82.69 72 MET A O 1
ATOM 488 N N . ILE A 1 73 ? -15.335 1.184 -8.974 1.00 80.00 73 ILE A N 1
ATOM 489 C CA . ILE A 1 73 ? -14.071 1.419 -9.685 1.00 80.00 73 ILE A CA 1
ATOM 490 C C . ILE A 1 73 ? -13.720 0.191 -10.526 1.00 80.00 73 ILE A C 1
ATOM 492 O O . ILE A 1 73 ? -13.438 0.337 -11.708 1.00 80.00 73 ILE A O 1
ATOM 496 N N . THR A 1 74 ? -13.828 -1.014 -9.965 1.00 80.12 74 THR A N 1
ATOM 497 C CA . THR A 1 74 ? -13.577 -2.272 -10.687 1.00 80.12 74 THR A CA 1
ATOM 498 C C . THR A 1 74 ? -14.510 -2.444 -11.893 1.00 80.12 74 THR A C 1
ATOM 500 O O . THR A 1 74 ? -14.088 -2.939 -12.935 1.00 80.12 74 THR A O 1
ATOM 503 N N . GLU A 1 75 ? -15.772 -2.007 -11.804 1.00 78.12 75 GLU A N 1
ATOM 504 C CA . GLU A 1 75 ? -16.688 -1.981 -12.957 1.00 78.12 75 GLU A CA 1
ATOM 505 C C . GLU A 1 75 ? -16.241 -0.983 -14.043 1.00 78.12 75 GLU A C 1
ATOM 507 O O . GLU A 1 75 ? -16.489 -1.212 -15.227 1.00 78.12 75 GLU A O 1
ATOM 512 N N . ILE A 1 76 ? -15.594 0.116 -13.648 1.00 69.31 76 ILE A N 1
ATOM 513 C CA . ILE A 1 76 ? -15.151 1.197 -14.535 1.00 69.31 76 ILE A CA 1
ATOM 514 C C . ILE A 1 76 ? -13.844 0.853 -15.253 1.00 69.31 76 ILE A C 1
ATOM 516 O O . ILE A 1 76 ? -13.813 0.921 -16.477 1.00 69.31 76 ILE A O 1
ATOM 520 N N . VAL A 1 77 ? -12.791 0.505 -14.508 1.00 65.12 77 VAL A N 1
ATOM 521 C CA . VAL A 1 77 ? -11.431 0.280 -15.047 1.00 65.12 77 VAL A CA 1
ATOM 522 C C . VAL A 1 77 ? -11.151 -1.186 -15.392 1.00 65.12 77 VAL A C 1
ATOM 524 O O . VAL A 1 77 ? -10.076 -1.536 -15.869 1.00 65.12 77 VAL A O 1
ATOM 527 N N . GLY A 1 78 ? -12.111 -2.077 -15.131 1.00 64.44 78 GLY A N 1
ATOM 528 C CA . GLY A 1 78 ? -11.920 -3.512 -15.288 1.00 64.44 78 GLY A CA 1
ATOM 529 C C . GLY A 1 78 ? -10.939 -4.107 -14.272 1.00 64.44 78 GLY A C 1
ATOM 530 O O . GLY A 1 78 ? -10.381 -3.436 -13.407 1.00 64.44 78 GLY A O 1
ATOM 531 N N . ASP A 1 79 ? -10.746 -5.421 -14.364 1.00 63.22 79 ASP A N 1
ATOM 532 C CA . ASP A 1 79 ? -9.749 -6.119 -13.555 1.00 63.22 79 ASP A CA 1
ATOM 533 C C . ASP A 1 79 ? -8.356 -5.932 -14.178 1.00 63.22 79 ASP A C 1
ATOM 535 O O . ASP A 1 79 ? -8.106 -6.340 -15.323 1.00 63.22 79 ASP A O 1
ATOM 539 N N . TRP A 1 80 ? -7.444 -5.339 -13.401 1.00 54.44 80 TRP A N 1
ATOM 540 C CA . TRP A 1 80 ? -6.042 -5.121 -13.759 1.00 54.44 80 TRP A CA 1
ATOM 541 C C . TRP A 1 80 ? -5.325 -6.417 -14.156 1.00 54.44 80 TRP A C 1
ATOM 543 O O . TRP A 1 80 ? -4.382 -6.366 -14.946 1.00 54.44 80 TRP A O 1
ATOM 553 N N . ASN A 1 81 ? -5.787 -7.574 -13.665 1.00 57.78 81 ASN A N 1
ATOM 554 C CA . ASN A 1 81 ? -5.214 -8.885 -13.969 1.00 57.78 81 ASN A CA 1
ATOM 555 C C . ASN A 1 81 ? -6.031 -9.702 -14.990 1.00 57.78 81 ASN A C 1
ATOM 557 O O . ASN A 1 81 ? -5.888 -10.922 -15.116 1.00 57.78 81 ASN A O 1
ATOM 561 N N . SER A 1 82 ? -6.909 -9.044 -15.748 1.00 66.06 82 SER A N 1
ATOM 562 C CA . SER A 1 82 ? -7.737 -9.718 -16.744 1.00 66.06 82 SER A CA 1
ATOM 563 C C . SER A 1 82 ? -6.915 -10.301 -17.904 1.00 66.06 82 SER A C 1
ATOM 565 O O . SER A 1 82 ? -5.857 -9.805 -18.296 1.00 66.06 82 SER A O 1
ATOM 567 N N . ALA A 1 83 ? -7.457 -11.344 -18.543 1.00 70.38 83 ALA A N 1
ATOM 568 C CA . ALA A 1 83 ? -6.905 -11.885 -19.790 1.00 70.38 83 ALA A CA 1
ATOM 569 C C . ALA A 1 83 ? -6.824 -10.829 -20.914 1.00 70.38 83 ALA A C 1
ATOM 571 O O . ALA A 1 83 ? -6.048 -10.982 -21.854 1.00 70.38 83 ALA A O 1
ATOM 572 N N . GLU A 1 84 ? -7.631 -9.771 -20.819 1.00 71.25 84 GLU A N 1
ATOM 573 C CA . GLU A 1 84 ? -7.612 -8.625 -21.723 1.00 71.25 84 GLU A CA 1
ATOM 574 C C . GLU A 1 84 ? -6.358 -7.767 -21.517 1.00 71.25 84 GLU A C 1
ATOM 576 O O . GLU A 1 84 ? -5.671 -7.466 -22.491 1.00 71.25 84 GLU A O 1
ATOM 581 N N . GLN A 1 85 ? -5.975 -7.491 -20.268 1.00 69.50 85 GLN A N 1
ATOM 582 C CA . GLN A 1 85 ? -4.728 -6.786 -19.952 1.00 69.50 85 GLN A CA 1
ATOM 583 C C . GLN A 1 85 ? -3.491 -7.596 -20.362 1.00 69.50 85 GLN A C 1
ATOM 585 O O . GLN A 1 85 ? -2.560 -7.047 -20.951 1.00 69.50 85 GLN A O 1
ATOM 590 N N . GLN A 1 86 ? -3.504 -8.918 -20.160 1.00 76.44 86 GLN A N 1
ATOM 591 C CA . GLN A 1 86 ? -2.425 -9.795 -20.637 1.00 76.44 86 GLN A CA 1
ATOM 592 C C . GLN A 1 86 ? -2.313 -9.793 -22.170 1.00 76.44 86 GLN A C 1
ATOM 594 O O . GLN A 1 86 ? -1.210 -9.756 -22.716 1.00 76.44 86 GLN A O 1
ATOM 599 N N . ALA A 1 87 ? -3.445 -9.796 -22.884 1.00 81.94 87 ALA A N 1
ATOM 600 C CA . ALA A 1 87 ? -3.451 -9.687 -24.340 1.00 81.94 87 ALA A CA 1
ATOM 601 C C . ALA A 1 87 ? -2.912 -8.327 -24.810 1.00 81.94 87 ALA A C 1
ATOM 603 O O . ALA A 1 87 ? -2.105 -8.283 -25.735 1.00 81.94 87 ALA A O 1
ATOM 604 N N . LYS A 1 88 ? -3.293 -7.236 -24.139 1.00 80.81 88 LYS A N 1
ATOM 605 C CA . LYS A 1 88 ? -2.819 -5.881 -24.438 1.00 80.81 88 LYS A CA 1
ATOM 606 C C . LYS A 1 88 ? -1.314 -5.721 -24.198 1.00 80.81 88 LYS A C 1
ATOM 608 O O . LYS A 1 88 ? -0.632 -5.114 -25.020 1.00 80.81 88 LYS A O 1
ATOM 613 N N . GLN A 1 89 ? -0.777 -6.329 -23.136 1.00 83.19 89 GLN A N 1
ATOM 614 C CA . GLN A 1 89 ? 0.669 -6.397 -22.900 1.00 83.19 89 GLN A CA 1
ATOM 615 C C . GLN A 1 89 ? 1.385 -7.119 -24.050 1.00 83.19 89 GLN A C 1
ATOM 617 O O . GLN A 1 89 ? 2.387 -6.626 -24.559 1.00 83.19 89 GLN A O 1
ATOM 622 N N . MET A 1 90 ? 0.851 -8.254 -24.511 1.00 89.75 90 MET A N 1
ATOM 623 C CA . MET A 1 90 ? 1.421 -8.970 -25.657 1.00 89.75 90 MET A CA 1
ATOM 624 C C . MET A 1 90 ? 1.341 -8.160 -26.959 1.00 89.75 90 MET A C 1
ATOM 626 O O . MET A 1 90 ? 2.282 -8.192 -27.748 1.00 89.75 90 MET A O 1
ATOM 630 N N . GLU A 1 91 ? 0.261 -7.410 -27.192 1.00 91.19 91 GLU A N 1
ATOM 631 C CA . GLU A 1 91 ? 0.157 -6.505 -28.347 1.00 91.19 91 GLU A CA 1
ATOM 632 C C . GLU A 1 91 ? 1.225 -5.400 -28.313 1.00 91.19 91 GLU A C 1
ATOM 634 O O . GLU A 1 91 ? 1.794 -5.064 -29.356 1.00 91.19 91 GLU A O 1
ATOM 639 N N . MET A 1 92 ? 1.536 -4.871 -27.125 1.00 90.56 92 MET A N 1
ATOM 640 C CA . MET A 1 92 ? 2.616 -3.901 -26.933 1.00 90.56 92 MET A CA 1
ATOM 641 C C . MET A 1 92 ? 3.983 -4.516 -27.247 1.00 90.56 92 MET A C 1
ATOM 643 O O . MET A 1 92 ? 4.743 -3.943 -28.022 1.00 90.56 92 MET A O 1
ATOM 647 N N . GLU A 1 93 ? 4.265 -5.717 -26.749 1.00 94.75 93 GLU A N 1
ATOM 648 C CA . GLU A 1 93 ? 5.507 -6.452 -27.030 1.00 94.75 93 GLU A CA 1
ATOM 649 C C . GLU A 1 93 ? 5.676 -6.792 -28.519 1.00 94.75 93 GLU A C 1
ATOM 651 O O . GLU A 1 93 ? 6.770 -6.705 -29.085 1.00 94.75 93 GLU A O 1
ATOM 656 N N . GLU A 1 94 ? 4.582 -7.117 -29.209 1.00 95.56 94 GLU A N 1
ATOM 657 C CA . GLU A 1 94 ? 4.589 -7.288 -30.662 1.00 95.56 94 GLU A CA 1
ATOM 658 C C . GLU A 1 94 ? 4.865 -5.971 -31.405 1.00 95.56 94 GLU A C 1
ATOM 660 O O . GLU A 1 94 ? 5.531 -5.983 -32.446 1.00 95.56 94 GLU A O 1
ATOM 665 N N . ALA A 1 95 ? 4.376 -4.835 -30.900 1.00 95.88 95 ALA A N 1
ATOM 666 C CA . ALA A 1 95 ? 4.680 -3.518 -31.458 1.00 95.88 95 ALA A CA 1
ATOM 667 C C . ALA A 1 95 ? 6.151 -3.126 -31.228 1.00 95.88 95 ALA A C 1
ATOM 669 O O . ALA A 1 95 ? 6.800 -2.658 -32.169 1.00 95.88 95 ALA A O 1
ATOM 670 N N . VAL A 1 96 ? 6.715 -3.421 -30.049 1.00 96.56 96 VAL A N 1
ATOM 671 C CA . VAL A 1 96 ? 8.155 -3.271 -29.773 1.00 96.56 96 VAL A CA 1
ATOM 672 C C . VAL A 1 96 ? 8.971 -4.096 -30.765 1.00 96.56 96 VAL A C 1
ATOM 674 O O . VAL A 1 96 ? 9.876 -3.564 -31.407 1.00 96.56 96 VAL A O 1
ATOM 677 N N . ALA A 1 97 ? 8.606 -5.362 -30.983 1.00 97.50 97 ALA A N 1
ATOM 678 C CA . ALA A 1 97 ? 9.310 -6.228 -31.926 1.00 97.50 97 ALA A CA 1
ATOM 679 C C . ALA A 1 97 ? 9.297 -5.690 -33.366 1.00 97.50 97 ALA A C 1
ATOM 681 O O . ALA A 1 97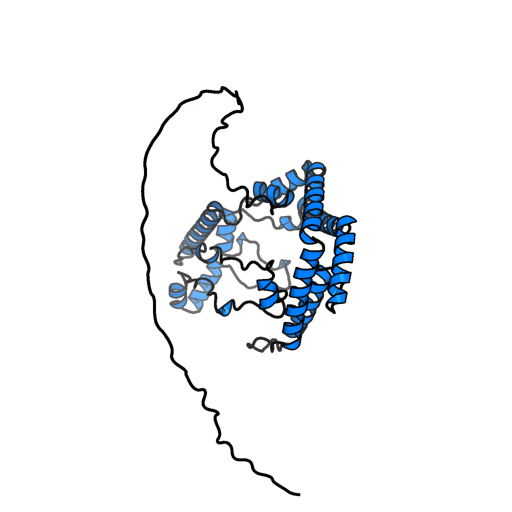 ? 10.303 -5.783 -34.074 1.00 97.50 97 ALA A O 1
ATOM 682 N N . ARG A 1 98 ? 8.176 -5.101 -33.810 1.00 96.69 98 ARG A N 1
ATOM 683 C CA . ARG A 1 98 ? 8.093 -4.439 -35.123 1.00 96.69 98 ARG A CA 1
ATOM 684 C C . ARG A 1 98 ? 9.036 -3.240 -35.209 1.00 96.69 98 ARG A C 1
ATOM 686 O O . ARG A 1 98 ? 9.771 -3.140 -36.186 1.00 96.69 98 ARG A O 1
ATOM 693 N N . CYS A 1 99 ? 9.030 -2.370 -34.200 1.00 97.31 99 CYS A N 1
ATOM 694 C CA . CYS A 1 99 ? 9.896 -1.193 -34.164 1.00 97.31 99 CYS A CA 1
ATOM 695 C C . CYS A 1 99 ? 11.382 -1.578 -34.146 1.00 97.31 99 CYS A C 1
ATOM 697 O O . CYS A 1 99 ? 12.160 -1.085 -34.958 1.00 97.31 99 CYS A O 1
ATOM 699 N N . MET A 1 100 ? 11.768 -2.541 -33.306 1.00 98.19 100 MET A N 1
ATOM 700 C CA . MET A 1 100 ? 13.150 -3.022 -33.230 1.00 98.19 100 MET A CA 1
ATOM 701 C C . MET A 1 100 ? 13.619 -3.625 -34.558 1.00 98.19 100 MET A C 1
ATOM 703 O O . MET A 1 100 ? 14.751 -3.388 -34.979 1.00 98.19 100 MET A O 1
ATOM 707 N N . ALA A 1 101 ? 12.737 -4.335 -35.271 1.00 97.50 101 ALA A N 1
ATOM 708 C CA . ALA A 1 101 ? 13.039 -4.847 -36.604 1.00 97.50 101 ALA A CA 1
ATOM 709 C C . ALA A 1 101 ? 13.263 -3.729 -37.640 1.00 97.50 101 ALA A C 1
ATOM 711 O O . ALA A 1 101 ? 14.115 -3.886 -38.521 1.00 97.50 101 ALA A O 1
ATOM 712 N N . ASP A 1 102 ? 12.540 -2.610 -37.536 1.00 96.62 102 ASP A N 1
ATOM 713 C CA . ASP A 1 102 ? 12.734 -1.427 -38.385 1.00 96.62 102 ASP A CA 1
ATOM 714 C C . ASP A 1 102 ? 14.058 -0.700 -38.068 1.00 96.62 102 ASP A C 1
ATOM 716 O O . ASP A 1 102 ? 14.738 -0.245 -38.994 1.00 96.62 102 ASP A O 1
ATOM 720 N N . GLU A 1 103 ? 14.477 -0.687 -36.797 1.00 96.06 103 GLU A N 1
ATOM 721 C CA . GLU A 1 103 ? 15.799 -0.216 -36.340 1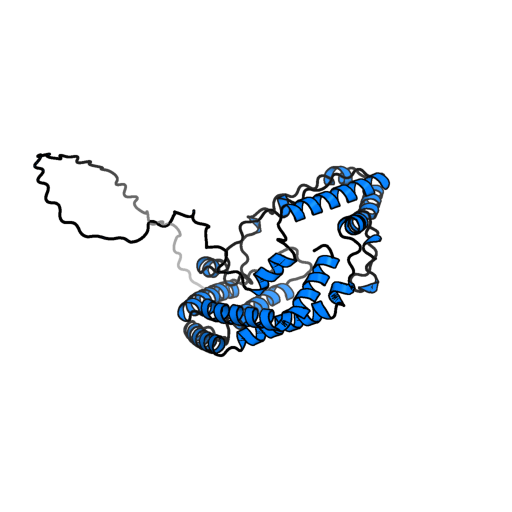.00 96.06 103 GLU A CA 1
ATOM 722 C C . GLU A 1 103 ? 16.943 -1.193 -36.688 1.00 96.06 103 GLU A C 1
ATOM 724 O O . GLU A 1 103 ? 18.127 -0.857 -36.615 1.00 96.06 103 GLU A O 1
ATOM 729 N N . GLY A 1 104 ? 16.607 -2.397 -37.163 1.00 96.75 104 GLY A N 1
ATOM 730 C CA . GLY A 1 104 ? 17.560 -3.394 -37.649 1.00 96.75 104 GLY A CA 1
ATOM 731 C C . GLY A 1 104 ? 18.027 -4.406 -36.601 1.00 96.75 104 GLY A C 1
ATOM 732 O O . GLY A 1 104 ? 18.996 -5.126 -36.859 1.00 96.75 104 GLY A O 1
ATOM 733 N N . PHE A 1 105 ? 17.335 -4.493 -35.467 1.00 98.06 105 PHE A N 1
ATOM 734 C CA . PHE A 1 105 ? 17.585 -5.448 -34.393 1.00 98.06 105 PHE A CA 1
ATOM 735 C C . PHE A 1 105 ? 16.563 -6.591 -34.397 1.00 98.06 105 PHE A C 1
ATOM 737 O O . PHE A 1 105 ? 15.402 -6.424 -34.768 1.00 98.06 105 PHE A O 1
ATOM 744 N N . GLU A 1 106 ? 16.992 -7.782 -33.981 1.00 96.62 106 GLU A N 1
ATOM 745 C CA . GLU A 1 106 ? 16.064 -8.863 -33.641 1.00 96.62 106 GLU A CA 1
ATOM 746 C C . GLU A 1 106 ? 15.538 -8.633 -32.219 1.00 96.62 106 GLU A C 1
ATOM 748 O O . GLU A 1 106 ? 16.308 -8.314 -31.318 1.00 96.62 106 GLU A O 1
ATOM 753 N N . TYR A 1 107 ? 14.228 -8.773 -32.025 1.00 97.00 107 TYR A N 1
ATOM 754 C CA . TYR A 1 107 ? 13.589 -8.669 -30.717 1.00 97.00 107 TYR A CA 1
ATOM 755 C C . TYR A 1 107 ? 12.493 -9.725 -30.616 1.00 97.00 107 TYR A C 1
ATOM 757 O O . TYR A 1 107 ? 11.622 -9.827 -31.486 1.00 97.00 107 TYR A O 1
ATOM 765 N N . THR A 1 108 ? 12.555 -10.528 -29.564 1.00 97.12 108 THR A N 1
ATOM 766 C CA . THR A 1 108 ? 11.545 -11.521 -29.216 1.00 97.12 108 THR A CA 1
ATOM 767 C C . THR A 1 108 ? 10.578 -10.891 -28.213 1.00 97.12 108 THR A C 1
ATOM 769 O O . THR A 1 108 ? 11.037 -10.535 -27.126 1.00 97.12 108 THR A O 1
ATOM 772 N N . PRO A 1 109 ? 9.273 -10.771 -28.545 1.00 95.50 109 PRO A N 1
ATOM 773 C CA . PRO A 1 109 ? 8.238 -10.318 -27.616 1.00 95.50 109 PRO A CA 1
ATOM 774 C C . PRO A 1 109 ? 8.319 -11.049 -26.280 1.00 95.50 109 PRO A C 1
ATOM 776 O O . PRO A 1 109 ? 8.428 -12.282 -26.256 1.00 95.50 109 PRO A O 1
ATOM 779 N N . VAL A 1 110 ? 8.258 -10.299 -25.188 1.00 90.94 110 VAL A N 1
ATOM 780 C CA . VAL A 1 110 ? 8.468 -10.842 -23.855 1.00 90.94 110 VAL A CA 1
ATOM 781 C C . VAL A 1 110 ? 7.140 -11.179 -23.183 1.00 90.94 110 VAL A C 1
ATOM 783 O O . VAL A 1 110 ? 6.252 -10.346 -23.043 1.00 90.94 110 VAL A O 1
ATOM 786 N N . ASP A 1 111 ? 6.991 -12.427 -22.744 1.00 86.50 111 ASP A N 1
ATOM 787 C CA . ASP A 1 111 ? 5.786 -12.867 -22.042 1.00 86.50 111 ASP A CA 1
ATOM 788 C C . ASP A 1 111 ? 5.902 -12.586 -20.537 1.00 86.50 111 ASP A C 1
ATOM 790 O O . ASP A 1 111 ? 6.457 -13.375 -19.767 1.00 86.50 111 ASP A O 1
ATOM 794 N N . TYR A 1 112 ? 5.350 -11.449 -20.115 1.00 79.69 112 TYR A N 1
ATOM 795 C CA . TYR A 1 112 ? 5.283 -11.054 -18.707 1.00 79.69 112 TYR A CA 1
ATOM 796 C C . TYR A 1 112 ? 4.194 -11.789 -17.911 1.00 79.69 112 TYR A C 1
ATOM 798 O O . TYR A 1 112 ? 4.122 -11.612 -16.695 1.00 79.69 112 TYR A O 1
ATOM 806 N N . SER A 1 113 ? 3.365 -12.644 -18.528 1.00 74.62 113 SER A N 1
ATOM 807 C CA . SER A 1 113 ? 2.281 -13.339 -17.811 1.00 74.62 113 SER A CA 1
ATOM 808 C C . SER A 1 113 ? 2.797 -14.218 -16.670 1.00 74.62 113 SER A C 1
ATOM 810 O O . SER A 1 113 ? 2.127 -14.367 -15.653 1.00 74.62 113 SER A O 1
ATOM 812 N N . ALA A 1 114 ? 4.016 -14.751 -16.796 1.00 67.25 114 ALA A N 1
ATOM 813 C CA . ALA A 1 114 ? 4.666 -15.515 -15.738 1.00 67.25 114 ALA A CA 1
ATOM 814 C C . ALA A 1 114 ? 5.051 -14.652 -14.524 1.00 67.25 114 ALA A C 1
ATOM 816 O O . ALA A 1 114 ? 5.043 -15.161 -13.410 1.00 67.25 114 ALA A O 1
ATOM 817 N N . LEU A 1 115 ? 5.368 -13.370 -14.732 1.00 65.38 115 LEU A N 1
ATOM 818 C CA . LEU A 1 115 ? 5.669 -12.407 -13.665 1.00 65.38 115 LEU A CA 1
ATOM 819 C C . LEU A 1 115 ? 4.402 -11.808 -13.043 1.00 65.38 115 LEU A C 1
ATOM 821 O O . LEU A 1 115 ? 4.412 -11.456 -11.869 1.00 65.38 115 LEU A O 1
ATOM 825 N N . MET A 1 116 ? 3.322 -11.727 -13.823 1.00 59.78 116 MET A N 1
ATOM 826 C CA . MET A 1 116 ? 1.997 -11.266 -13.387 1.00 59.78 116 MET A CA 1
ATOM 827 C C . MET A 1 116 ? 1.130 -12.391 -12.800 1.00 59.78 116 MET A C 1
ATOM 829 O O . MET A 1 116 ? 0.013 -12.145 -12.346 1.00 59.78 116 MET A O 1
ATOM 833 N N . ALA A 1 117 ? 1.617 -13.635 -12.826 1.00 58.81 117 ALA A N 1
ATOM 834 C CA . ALA A 1 117 ? 0.941 -14.754 -12.192 1.00 58.81 117 ALA A CA 1
ATOM 835 C C . ALA A 1 117 ? 0.821 -14.475 -10.691 1.00 58.81 117 ALA A C 1
ATOM 837 O O . ALA A 1 117 ? 1.820 -14.162 -10.044 1.00 58.81 117 ALA A O 1
ATOM 838 N N . GLU A 1 118 ? -0.395 -14.599 -10.149 1.00 52.59 118 GLU A N 1
ATOM 839 C CA . GLU A 1 118 ? -0.645 -14.429 -8.719 1.00 52.59 118 GLU A CA 1
ATOM 840 C C . GLU A 1 118 ? 0.305 -15.329 -7.924 1.00 52.59 118 GLU A C 1
ATOM 842 O O . GLU A 1 118 ? 0.190 -16.558 -7.911 1.00 52.59 118 GLU A O 1
ATOM 847 N N . VAL A 1 119 ? 1.275 -14.706 -7.262 1.00 54.34 119 VAL A N 1
ATOM 848 C CA . VAL A 1 119 ? 1.908 -15.311 -6.100 1.00 54.34 119 VAL A CA 1
ATOM 849 C C . VAL A 1 119 ? 0.835 -15.372 -5.025 1.00 54.34 119 VAL A C 1
ATOM 851 O O . VAL A 1 119 ? 0.211 -14.349 -4.752 1.00 54.34 119 VAL A O 1
ATOM 854 N N . ASP A 1 120 ? 0.598 -16.560 -4.454 1.00 55.62 120 ASP A N 1
ATOM 855 C CA . ASP A 1 120 ? -0.335 -16.740 -3.335 1.00 55.62 120 ASP A CA 1
ATOM 856 C C . ASP A 1 120 ? -0.021 -15.671 -2.278 1.00 55.62 120 ASP A C 1
ATOM 858 O O . ASP A 1 120 ? 0.998 -15.753 -1.582 1.00 55.62 120 ASP A O 1
ATOM 862 N N . ALA A 1 121 ? -0.854 -14.629 -2.216 1.00 62.81 121 ALA A N 1
ATOM 863 C CA . ALA A 1 121 ? -0.623 -13.515 -1.320 1.00 62.81 121 ALA A CA 1
ATOM 864 C C . ALA A 1 121 ? -0.693 -14.053 0.109 1.00 62.81 121 ALA A C 1
ATOM 866 O O . ALA A 1 121 ? -1.642 -14.745 0.489 1.00 62.81 121 ALA A O 1
ATOM 867 N N . VAL A 1 122 ? 0.342 -13.776 0.899 1.00 72.69 122 VAL A N 1
ATOM 868 C CA . VAL A 1 122 ? 0.331 -14.146 2.311 1.00 72.69 122 VAL A CA 1
ATOM 869 C C . VAL A 1 122 ? -0.770 -13.335 2.982 1.00 72.69 122 VAL A C 1
ATOM 871 O O . VAL A 1 122 ? -0.748 -12.109 2.932 1.00 72.69 122 VAL A O 1
ATOM 874 N N . ASP A 1 123 ? -1.731 -14.016 3.606 1.00 81.94 123 ASP A N 1
ATOM 875 C CA . ASP A 1 123 ? -2.798 -13.354 4.352 1.00 81.94 123 ASP A CA 1
ATOM 876 C C . ASP A 1 123 ? -2.226 -12.699 5.619 1.00 81.94 123 ASP A C 1
ATOM 878 O O . ASP A 1 123 ? -2.030 -13.340 6.662 1.00 81.94 123 ASP A O 1
ATOM 882 N N . THR A 1 124 ? -1.952 -11.400 5.503 1.00 85.94 124 THR A N 1
ATOM 883 C CA . THR A 1 124 ? -1.375 -10.561 6.557 1.00 85.94 124 THR A CA 1
ATOM 884 C C . THR A 1 124 ? -2.352 -10.273 7.693 1.00 85.94 124 THR A C 1
ATOM 886 O O . THR A 1 124 ? -1.946 -9.788 8.746 1.00 85.94 124 THR A O 1
ATOM 889 N N . THR A 1 125 ? -3.638 -10.597 7.516 1.00 87.00 125 THR A N 1
ATOM 890 C CA . THR A 1 125 ? -4.691 -10.317 8.501 1.00 87.00 125 THR A CA 1
ATOM 891 C C . THR A 1 125 ? -4.829 -11.414 9.550 1.00 87.00 125 THR A C 1
ATOM 893 O O . THR A 1 125 ? -5.595 -11.274 10.501 1.00 87.00 125 THR A O 1
ATOM 896 N N . THR A 1 126 ? -4.091 -12.517 9.409 1.00 93.00 126 THR A N 1
ATOM 897 C CA . THR A 1 126 ? -4.174 -13.648 10.334 1.00 93.00 126 THR A CA 1
ATOM 898 C C . THR A 1 126 ? -3.375 -13.421 11.611 1.00 93.00 126 THR A C 1
ATOM 900 O O . THR A 1 126 ? -2.307 -12.805 11.634 1.00 93.00 126 THR A O 1
ATOM 903 N N . ARG A 1 127 ? -3.845 -14.033 12.700 1.00 95.38 127 ARG A N 1
ATOM 904 C CA . ARG A 1 127 ? -3.086 -14.090 13.951 1.00 95.38 127 ARG A CA 1
ATOM 905 C C . ARG A 1 127 ? -1.756 -14.813 13.766 1.00 95.38 127 ARG A C 1
ATOM 907 O O . ARG A 1 127 ? -0.769 -14.454 14.399 1.00 95.38 127 ARG A O 1
ATOM 914 N N . GLU A 1 128 ? -1.740 -15.853 12.938 1.00 94.62 128 GLU A N 1
ATOM 915 C CA . GLU A 1 128 ? -0.543 -16.608 12.581 1.00 94.62 128 GLU A CA 1
ATOM 916 C C . GLU A 1 128 ? 0.507 -15.704 11.924 1.00 94.62 128 GLU A C 1
ATOM 918 O O . GLU A 1 128 ? 1.669 -15.749 12.331 1.00 94.62 128 GLU A O 1
ATOM 923 N N . TYR A 1 129 ? 0.101 -14.827 10.998 1.00 92.75 129 TYR A N 1
ATOM 924 C CA . TYR A 1 129 ? 0.992 -13.826 10.414 1.00 92.75 129 TYR A CA 1
ATOM 925 C C . TYR A 1 129 ? 1.550 -12.880 11.479 1.00 92.75 129 TYR A C 1
ATOM 927 O O . TYR A 1 129 ? 2.765 -12.740 11.585 1.00 92.75 129 TYR A O 1
ATOM 935 N N . ALA A 1 130 ? 0.699 -12.322 12.346 1.00 95.19 130 ALA A N 1
ATOM 936 C CA . ALA A 1 130 ? 1.143 -11.447 13.434 1.00 95.19 130 ALA A CA 1
ATOM 937 C C . ALA A 1 130 ? 2.169 -12.128 14.365 1.00 95.19 130 ALA A C 1
ATOM 939 O O . ALA A 1 130 ? 3.143 -11.516 14.804 1.00 95.19 130 ALA A O 1
ATOM 940 N N . GLN A 1 131 ? 2.001 -13.427 14.637 1.00 95.50 131 GLN A N 1
ATOM 941 C CA . GLN A 1 131 ? 2.957 -14.210 15.426 1.00 95.50 131 GLN A CA 1
ATOM 942 C C . GLN A 1 131 ? 4.293 -14.421 14.710 1.00 95.50 131 GLN A C 1
ATOM 944 O O . GLN A 1 131 ? 5.344 -14.468 15.361 1.00 95.50 131 GLN A O 1
ATOM 949 N N . GLU A 1 132 ? 4.257 -14.616 13.394 1.00 91.94 132 GLU A N 1
ATOM 950 C CA . GLU A 1 132 ? 5.418 -15.003 12.599 1.00 91.94 132 GLU A CA 1
ATOM 951 C C . GLU A 1 132 ? 6.205 -13.807 12.048 1.00 91.94 132 GLU A C 1
ATOM 953 O O . GLU A 1 132 ? 7.431 -13.892 11.952 1.00 91.94 132 GLU A O 1
ATOM 958 N N . TYR A 1 133 ? 5.534 -12.691 11.781 1.00 92.06 133 TYR A N 1
ATOM 959 C CA . TYR A 1 133 ? 6.084 -11.537 11.069 1.00 92.06 133 TYR A CA 1
ATOM 960 C C . TYR A 1 133 ? 5.786 -10.191 11.742 1.00 92.06 133 TYR A C 1
ATOM 962 O O . TYR A 1 133 ? 6.298 -9.170 11.298 1.00 92.06 133 TYR A O 1
ATOM 970 N N . GLY A 1 134 ? 5.024 -10.157 12.841 1.00 94.75 134 GLY A N 1
ATOM 971 C CA . GLY A 1 134 ? 4.639 -8.886 13.454 1.00 94.75 134 GLY A CA 1
ATOM 972 C C . GLY A 1 134 ? 3.722 -8.083 12.525 1.00 94.75 134 GLY A C 1
ATOM 973 O O . GLY A 1 134 ? 2.766 -8.638 11.988 1.00 94.75 134 GLY A O 1
ATOM 974 N N . TYR A 1 135 ? 4.025 -6.800 12.316 1.00 93.56 135 TYR A N 1
ATOM 975 C CA . TYR A 1 135 ? 3.371 -5.967 11.300 1.00 93.56 135 TYR A CA 1
ATOM 976 C C . TYR A 1 135 ? 4.026 -6.108 9.914 1.00 93.56 135 TYR A C 1
ATOM 978 O O . TYR A 1 135 ? 3.465 -5.658 8.920 1.00 93.56 135 TYR A O 1
ATOM 986 N N . GLY A 1 136 ? 5.181 -6.775 9.818 1.00 90.25 136 GLY A N 1
ATOM 987 C CA . GLY A 1 136 ? 5.931 -6.950 8.575 1.00 90.25 136 GLY A CA 1
ATOM 988 C C . GLY A 1 136 ? 6.948 -5.839 8.292 1.00 90.25 136 GLY A C 1
ATOM 989 O O . GLY A 1 136 ? 7.440 -5.751 7.170 1.00 90.25 136 GLY A O 1
ATOM 990 N N . HIS A 1 137 ? 7.273 -4.990 9.275 1.00 89.12 137 HIS A N 1
ATOM 991 C CA . HIS A 1 137 ? 8.225 -3.888 9.100 1.00 89.12 137 HIS A CA 1
ATOM 992 C C . HIS A 1 137 ? 9.664 -4.319 9.408 1.00 89.12 137 HIS A C 1
ATOM 994 O O . HIS A 1 137 ? 10.520 -4.291 8.523 1.00 89.12 137 HIS A O 1
ATOM 1000 N N . SER A 1 138 ? 9.944 -4.772 10.636 1.00 86.19 138 SER A N 1
ATOM 1001 C CA . SER A 1 138 ? 11.290 -5.224 11.036 1.00 86.19 138 SER A CA 1
ATOM 1002 C C . SER A 1 138 ? 11.537 -6.715 10.782 1.00 86.19 138 SER A C 1
ATOM 1004 O O . SER A 1 138 ? 12.674 -7.190 10.878 1.00 86.19 138 SER A O 1
ATOM 1006 N N . ILE A 1 139 ? 10.482 -7.462 10.440 1.00 85.62 139 ILE A N 1
ATOM 1007 C CA . ILE A 1 139 ? 10.525 -8.887 10.117 1.00 85.62 139 ILE A CA 1
ATOM 1008 C C . ILE A 1 139 ? 9.826 -9.081 8.778 1.00 85.62 139 ILE A C 1
ATOM 1010 O O . ILE A 1 139 ? 8.601 -9.106 8.704 1.00 85.62 139 ILE A O 1
ATOM 1014 N N . GLN A 1 140 ? 10.597 -9.264 7.716 1.00 69.69 140 GLN A N 1
ATOM 1015 C CA . GLN A 1 140 ? 10.009 -9.623 6.434 1.00 69.69 140 GLN A CA 1
ATOM 1016 C C . GLN A 1 140 ? 9.880 -11.147 6.331 1.00 69.69 140 GLN A C 1
ATOM 1018 O O . GLN A 1 140 ? 10.775 -11.865 6.799 1.00 69.69 140 GLN A O 1
ATOM 1023 N N . PRO A 1 141 ? 8.793 -11.668 5.732 1.00 66.00 141 PRO A N 1
ATOM 1024 C CA . PRO A 1 141 ? 8.775 -13.049 5.288 1.00 66.00 141 PRO A CA 1
ATOM 1025 C C . PRO A 1 141 ? 9.984 -13.328 4.404 1.00 66.00 141 PRO A C 1
ATOM 1027 O O . PRO A 1 141 ? 10.436 -12.461 3.658 1.00 66.00 141 PRO A O 1
ATOM 1030 N N . ASP A 1 142 ? 10.535 -14.537 4.526 1.00 59.75 142 ASP A N 1
ATOM 1031 C CA . ASP A 1 142 ? 11.603 -15.018 3.653 1.00 59.75 142 ASP A CA 1
ATOM 1032 C C . ASP A 1 142 ? 11.048 -15.141 2.225 1.00 59.75 142 ASP A C 1
ATOM 1034 O O . ASP A 1 142 ? 10.628 -16.205 1.770 1.00 59.75 142 ASP A O 1
ATOM 1038 N N . THR A 1 143 ? 11.027 -14.015 1.518 1.00 50.47 143 THR A N 1
ATOM 1039 C CA . THR A 1 143 ? 10.771 -13.944 0.083 1.00 50.47 143 THR A CA 1
ATOM 1040 C C . THR A 1 143 ? 12.005 -14.378 -0.699 1.00 50.47 143 THR A C 1
ATOM 1042 O O . THR A 1 143 ? 11.878 -14.722 -1.867 1.00 50.47 143 THR A O 1
ATOM 1045 N N . THR A 1 144 ? 13.183 -14.497 -0.064 1.00 43.72 144 THR A N 1
ATOM 1046 C CA . THR A 1 144 ? 14.364 -15.119 -0.683 1.00 43.72 144 THR A CA 1
ATOM 1047 C C . THR A 1 144 ? 14.166 -16.611 -0.985 1.00 43.72 144 THR A C 1
ATOM 1049 O O . THR A 1 144 ? 14.866 -17.163 -1.834 1.00 43.72 144 THR A O 1
ATOM 1052 N N . GLY A 1 145 ? 13.194 -17.263 -0.337 1.00 40.81 145 GLY A N 1
ATOM 1053 C CA . GLY A 1 145 ? 12.751 -18.630 -0.614 1.00 40.81 145 GLY A CA 1
ATOM 1054 C C . GLY A 1 145 ? 11.596 -18.753 -1.612 1.00 40.81 145 GLY A C 1
ATOM 1055 O O . GLY A 1 145 ? 11.332 -19.866 -2.074 1.00 40.81 145 GLY A O 1
ATOM 1056 N N . ASN A 1 146 ? 10.927 -17.650 -1.957 1.00 44.41 146 ASN A N 1
ATOM 1057 C CA . ASN A 1 146 ? 9.944 -17.609 -3.030 1.00 44.41 146 ASN A CA 1
ATOM 1058 C C . ASN A 1 146 ? 10.690 -17.071 -4.252 1.00 44.41 146 ASN A C 1
ATOM 1060 O O . ASN A 1 146 ? 10.817 -15.854 -4.379 1.00 44.41 146 ASN A O 1
ATOM 1064 N N . PRO A 1 147 ? 11.285 -17.923 -5.112 1.00 43.03 147 PRO A N 1
ATOM 1065 C CA . PRO A 1 147 ? 11.869 -17.401 -6.328 1.00 43.03 147 PRO A CA 1
ATOM 1066 C C . PRO A 1 147 ? 10.727 -16.692 -7.045 1.00 43.03 147 PRO A C 1
ATOM 1068 O O . PRO A 1 147 ? 9.781 -17.351 -7.484 1.00 43.03 147 PRO A O 1
ATOM 1071 N N . MET A 1 148 ? 10.810 -15.358 -7.145 1.00 48.78 148 MET A N 1
ATOM 1072 C CA . MET A 1 148 ? 10.176 -14.656 -8.254 1.00 48.78 148 MET A CA 1
ATOM 1073 C C . MET A 1 148 ? 10.407 -15.563 -9.459 1.00 48.78 148 MET A C 1
ATOM 1075 O O . MET A 1 148 ? 11.562 -15.985 -9.629 1.00 48.78 148 MET A O 1
ATOM 1079 N N . PRO A 1 149 ? 9.347 -15.988 -10.172 1.00 56.09 149 PRO A N 1
ATOM 1080 C CA . PRO A 1 149 ? 9.480 -16.922 -11.278 1.00 56.09 149 PRO A CA 1
ATOM 1081 C C . PRO A 1 149 ? 10.708 -16.510 -12.075 1.00 56.09 149 PRO A C 1
ATOM 1083 O O . PRO A 1 149 ? 10.789 -15.340 -12.443 1.00 56.09 149 PRO A O 1
ATOM 1086 N N . GLU A 1 150 ? 11.705 -17.398 -12.191 1.00 60.72 150 GLU A N 1
ATOM 1087 C CA . GLU A 1 150 ? 12.986 -17.046 -12.809 1.00 60.72 150 GLU A CA 1
ATOM 1088 C C . GLU A 1 150 ? 12.670 -16.530 -14.208 1.00 60.72 150 GLU A C 1
ATOM 1090 O O . GLU A 1 150 ? 12.300 -17.295 -15.102 1.00 60.72 150 GLU A O 1
ATOM 1095 N N . PHE A 1 151 ? 12.698 -15.209 -14.346 1.00 74.81 151 PHE A N 1
ATOM 1096 C CA . PHE A 1 151 ? 12.316 -14.562 -15.573 1.00 74.81 151 PHE A CA 1
ATOM 1097 C C . PHE A 1 151 ? 13.515 -14.639 -16.487 1.00 74.81 151 PHE A C 1
ATOM 1099 O O . PHE A 1 151 ? 14.550 -14.021 -16.246 1.00 74.81 151 PHE A O 1
ATOM 1106 N N . VAL A 1 152 ? 13.368 -15.466 -17.509 1.00 82.06 152 VAL A N 1
ATOM 1107 C CA . VAL A 1 152 ? 14.365 -15.608 -18.553 1.00 82.06 152 VAL A CA 1
ATOM 1108 C C . VAL A 1 152 ? 13.985 -14.625 -19.644 1.00 82.06 152 VAL A C 1
ATOM 1110 O O . VAL A 1 152 ? 13.021 -14.866 -20.373 1.00 82.06 152 VAL A O 1
ATOM 1113 N N . ASP A 1 153 ? 14.729 -13.525 -19.743 1.00 86.38 153 ASP A N 1
ATOM 1114 C CA . ASP A 1 153 ? 14.579 -12.592 -20.855 1.00 86.38 153 ASP A CA 1
ATOM 1115 C C . ASP A 1 153 ? 14.983 -13.314 -22.157 1.00 86.38 153 ASP A C 1
ATOM 1117 O O . ASP A 1 153 ? 16.138 -13.731 -22.305 1.00 86.38 153 ASP A O 1
ATOM 1121 N N . PRO A 1 154 ? 14.063 -13.488 -23.124 1.00 93.06 154 PRO A N 1
ATOM 1122 C CA . PRO A 1 154 ? 14.370 -14.179 -24.372 1.00 93.06 154 PRO A CA 1
ATOM 1123 C C . PRO A 1 154 ? 15.407 -13.444 -25.240 1.00 93.06 154 PRO A C 1
ATOM 1125 O O . PRO A 1 154 ? 15.952 -14.048 -26.166 1.00 93.06 154 PRO A O 1
ATOM 1128 N N . ASN A 1 155 ? 15.686 -12.168 -24.959 1.00 94.44 155 ASN A N 1
ATOM 1129 C CA . ASN A 1 155 ? 16.635 -11.337 -25.694 1.00 94.44 155 ASN A CA 1
ATOM 1130 C C . ASN A 1 155 ? 18.032 -11.292 -25.050 1.00 94.44 155 ASN A C 1
ATOM 1132 O O . ASN A 1 155 ? 18.969 -10.812 -25.692 1.00 94.44 155 ASN A O 1
ATOM 1136 N N . GLU A 1 156 ? 18.214 -11.826 -23.835 1.00 92.75 156 GLU A N 1
ATOM 1137 C CA . GLU A 1 156 ? 19.478 -11.735 -23.086 1.00 92.75 156 GLU A CA 1
ATOM 1138 C C . GLU A 1 156 ? 20.660 -12.322 -23.874 1.00 92.75 156 GLU A C 1
ATOM 1140 O O . GLU A 1 156 ? 21.674 -11.653 -24.077 1.00 92.75 156 GLU A O 1
ATOM 1145 N N . ASP A 1 157 ? 20.515 -13.547 -24.390 1.00 94.62 157 ASP A N 1
ATOM 1146 C CA . ASP A 1 157 ? 21.562 -14.231 -25.163 1.00 94.62 157 ASP A CA 1
ATOM 1147 C C . ASP A 1 157 ? 21.913 -13.486 -26.463 1.00 94.62 157 ASP A C 1
ATOM 1149 O O . ASP A 1 157 ? 23.066 -13.504 -26.910 1.00 94.62 157 ASP A O 1
ATOM 1153 N N . TYR A 1 158 ? 20.922 -12.837 -27.083 1.00 95.19 158 TYR A N 1
ATOM 1154 C CA . TYR A 1 158 ? 21.116 -12.054 -28.301 1.00 95.19 158 TYR A CA 1
ATOM 1155 C C . TYR A 1 158 ? 21.944 -10.799 -28.010 1.00 95.19 158 TYR A C 1
ATOM 1157 O O . TYR A 1 158 ? 22.950 -10.565 -28.683 1.00 95.19 158 TYR A O 1
ATOM 1165 N N . VAL A 1 159 ? 21.589 -10.053 -26.960 1.00 94.25 159 VAL A N 1
ATOM 1166 C CA . VAL A 1 159 ? 22.313 -8.847 -26.534 1.00 94.25 159 VAL A CA 1
ATOM 1167 C C . VAL A 1 159 ? 23.710 -9.191 -26.010 1.00 94.25 159 VAL A C 1
ATOM 1169 O O . VAL A 1 159 ? 24.685 -8.532 -26.366 1.00 94.25 159 VAL A O 1
ATOM 1172 N N . ALA A 1 160 ? 23.857 -10.265 -25.230 1.00 93.62 160 ALA A N 1
ATOM 1173 C CA . ALA A 1 160 ? 25.146 -10.694 -24.682 1.00 93.62 160 ALA A CA 1
ATOM 1174 C C . ALA A 1 160 ? 26.164 -11.111 -25.763 1.00 93.62 160 ALA A C 1
ATOM 1176 O O . ALA A 1 160 ? 27.375 -11.110 -25.518 1.00 93.62 160 ALA A O 1
ATOM 1177 N N . ALA A 1 161 ? 25.697 -11.470 -26.962 1.00 95.94 161 ALA A N 1
ATOM 1178 C CA . ALA A 1 161 ? 26.547 -11.793 -28.104 1.00 95.94 161 ALA A CA 1
ATOM 1179 C C . ALA A 1 161 ? 27.037 -10.557 -28.889 1.00 95.94 161 ALA A C 1
ATOM 1181 O O . ALA A 1 161 ? 27.924 -10.700 -29.741 1.00 95.94 161 ALA A O 1
ATOM 1182 N N . MET A 1 162 ? 26.483 -9.369 -28.623 1.00 95.88 162 MET A N 1
ATOM 1183 C CA . MET A 1 162 ? 26.818 -8.121 -29.311 1.00 95.88 162 MET A CA 1
ATOM 1184 C C . MET A 1 162 ? 28.152 -7.533 -28.842 1.00 95.88 162 MET A C 1
ATOM 1186 O O . MET A 1 162 ? 28.690 -7.856 -27.781 1.00 95.88 162 MET A O 1
ATOM 1190 N N . SER A 1 163 ? 28.711 -6.629 -29.648 1.00 96.94 163 SER A N 1
ATOM 1191 C CA . SER A 1 163 ? 29.758 -5.726 -29.154 1.00 96.94 163 SER A CA 1
ATOM 1192 C C . SER A 1 163 ? 29.170 -4.654 -28.231 1.00 96.94 163 SER A C 1
ATOM 1194 O O . SER A 1 163 ? 28.002 -4.319 -28.360 1.00 96.94 163 SER A O 1
ATOM 1196 N N . GLU A 1 164 ? 29.984 -4.050 -27.363 1.00 93.00 164 GLU A N 1
ATOM 1197 C CA . GLU A 1 164 ? 29.542 -2.990 -26.435 1.00 93.00 164 GLU A CA 1
ATOM 1198 C C . GLU A 1 164 ? 28.810 -1.839 -27.151 1.00 93.00 164 GLU A C 1
ATOM 1200 O O . GLU A 1 164 ? 27.714 -1.451 -26.761 1.00 93.00 164 GLU A O 1
ATOM 1205 N N . SER A 1 165 ? 29.360 -1.368 -28.273 1.00 92.75 165 SER A N 1
ATOM 1206 C CA . SER A 1 165 ? 28.731 -0.328 -29.100 1.00 92.75 165 SER A CA 1
ATOM 1207 C C . SER A 1 165 ? 27.433 -0.770 -29.781 1.00 92.75 165 SER A C 1
ATOM 1209 O O . SER A 1 165 ? 26.610 0.059 -30.145 1.00 92.75 165 SER A O 1
ATOM 1211 N N . GLU A 1 166 ? 27.273 -2.068 -30.032 1.00 95.50 166 GLU A N 1
ATOM 1212 C CA . GLU A 1 166 ? 26.072 -2.623 -30.663 1.00 95.50 166 GLU A CA 1
ATOM 1213 C C . GLU A 1 166 ? 24.979 -2.864 -29.619 1.00 95.50 166 GLU A C 1
ATOM 1215 O O . GLU A 1 166 ? 23.828 -2.539 -29.883 1.00 95.50 166 GLU A O 1
ATOM 1220 N N . SER A 1 167 ? 25.342 -3.312 -28.411 1.00 93.56 167 SER A N 1
ATOM 1221 C CA . SER A 1 167 ? 24.418 -3.374 -27.276 1.00 93.56 167 SER A CA 1
ATOM 1222 C C . SER A 1 167 ? 23.944 -1.986 -26.8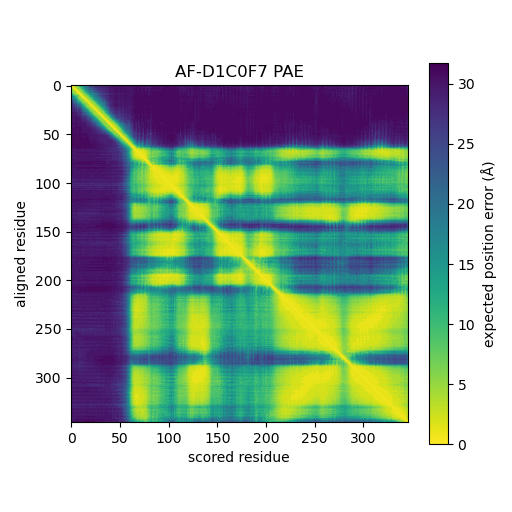40 1.00 93.56 167 SER A C 1
ATOM 1224 O O . SER A 1 167 ? 22.784 -1.827 -26.482 1.00 93.56 167 SER A O 1
ATOM 1226 N N . GLU A 1 168 ? 24.808 -0.968 -26.906 1.00 92.75 168 GLU A N 1
ATOM 1227 C CA . GLU A 1 168 ? 24.430 0.422 -26.620 1.00 92.75 168 GLU A CA 1
ATOM 1228 C C . GLU A 1 168 ? 23.390 0.925 -27.630 1.00 92.75 168 GLU A C 1
ATOM 1230 O O . GLU A 1 168 ? 22.335 1.407 -27.231 1.00 92.75 168 GLU A O 1
ATOM 1235 N N . ALA A 1 169 ? 23.627 0.705 -28.928 1.00 94.62 169 ALA A N 1
ATOM 1236 C CA . ALA A 1 169 ? 22.666 1.044 -29.976 1.00 94.62 169 ALA A CA 1
ATOM 1237 C C . ALA A 1 169 ? 21.349 0.250 -29.862 1.00 94.62 169 ALA A C 1
ATOM 1239 O O . ALA A 1 169 ? 20.286 0.795 -30.146 1.00 94.62 169 ALA A O 1
ATOM 1240 N N . TYR A 1 170 ? 21.404 -1.015 -29.430 1.00 95.56 170 TYR A N 1
ATOM 1241 C CA . TYR A 1 170 ? 20.214 -1.829 -29.167 1.00 95.56 170 TYR A CA 1
ATOM 1242 C C . TYR A 1 170 ? 19.357 -1.223 -28.049 1.00 95.56 170 TYR A C 1
ATOM 1244 O O . TYR A 1 170 ? 18.150 -1.076 -28.217 1.00 95.56 170 TYR A O 1
ATOM 1252 N N . TYR A 1 171 ? 19.966 -0.838 -26.923 1.00 93.38 171 TYR A N 1
ATOM 1253 C CA . TYR A 1 171 ? 19.230 -0.234 -25.810 1.00 93.38 171 TYR A CA 1
ATOM 1254 C C . TYR A 1 171 ? 18.753 1.186 -26.111 1.00 93.38 171 TYR A C 1
ATOM 1256 O O . TYR A 1 171 ? 17.657 1.543 -25.690 1.00 93.38 171 TYR A O 1
ATOM 1264 N N . GLU A 1 172 ? 19.520 1.971 -26.871 1.00 92.81 172 GLU A N 1
ATOM 1265 C CA . GLU A 1 172 ? 19.076 3.284 -27.347 1.00 92.81 172 GLU A CA 1
ATOM 1266 C C . GLU A 1 172 ? 17.860 3.157 -28.279 1.00 92.81 172 GLU A C 1
ATOM 1268 O O . GLU A 1 172 ? 16.910 3.923 -28.153 1.00 92.81 172 GLU A O 1
ATOM 1273 N N . ALA A 1 173 ? 17.833 2.156 -29.165 1.00 94.81 173 ALA A N 1
ATOM 1274 C CA . ALA A 1 173 ? 16.654 1.867 -29.982 1.00 94.81 173 ALA A CA 1
ATOM 1275 C C . ALA A 1 173 ? 15.467 1.387 -29.129 1.00 94.81 173 ALA A C 1
ATOM 1277 O O . ALA A 1 173 ? 14.337 1.819 -29.349 1.00 94.81 173 ALA A O 1
ATOM 1278 N N . LEU A 1 174 ? 15.716 0.521 -28.141 1.00 94.38 174 LEU A N 1
ATOM 1279 C CA . LEU A 1 174 ? 14.669 -0.067 -27.309 1.00 94.38 174 LEU A CA 1
ATOM 1280 C C . LEU A 1 174 ? 14.020 0.960 -26.370 1.00 94.38 174 LEU A C 1
ATOM 1282 O O . LEU A 1 174 ? 12.801 1.087 -26.390 1.00 94.38 174 LEU A O 1
ATOM 1286 N N . TYR A 1 175 ? 14.822 1.700 -25.602 1.00 90.25 175 TYR A N 1
ATOM 1287 C CA . TYR A 1 175 ? 14.369 2.580 -24.514 1.00 90.25 175 TYR A CA 1
ATOM 1288 C C . TYR A 1 175 ? 14.552 4.080 -24.794 1.00 90.25 175 TYR A C 1
ATOM 1290 O O . TYR A 1 175 ? 14.068 4.915 -24.031 1.00 90.25 175 TYR A O 1
ATOM 1298 N N . GLY A 1 176 ? 15.242 4.446 -25.874 1.00 87.69 176 GLY A N 1
ATOM 1299 C CA . GLY A 1 176 ? 15.640 5.826 -26.146 1.00 87.69 176 GLY A CA 1
ATOM 1300 C C . GLY A 1 176 ? 16.953 6.214 -25.458 1.00 87.69 176 GLY A C 1
ATOM 1301 O O . GLY A 1 176 ? 17.609 5.419 -24.780 1.00 87.69 176 GLY A O 1
ATOM 1302 N N . ALA A 1 177 ? 17.362 7.470 -25.643 1.00 78.38 177 ALA A N 1
ATOM 1303 C CA . ALA A 1 177 ? 18.570 7.999 -25.019 1.00 78.38 177 ALA A CA 1
ATOM 1304 C C . ALA A 1 177 ? 18.343 8.242 -23.516 1.00 78.38 177 ALA A C 1
ATOM 1306 O O . ALA A 1 177 ? 17.546 9.091 -23.125 1.00 78.38 177 ALA A O 1
ATOM 1307 N N . MET A 1 178 ? 19.096 7.540 -22.667 1.00 61.81 178 MET A N 1
ATOM 1308 C CA . MET A 1 178 ? 18.991 7.613 -21.199 1.00 61.81 178 MET A CA 1
ATOM 1309 C C . MET A 1 178 ? 19.637 8.871 -20.573 1.00 61.81 178 MET A C 1
ATOM 1311 O O . MET A 1 178 ? 19.841 8.928 -19.362 1.00 61.81 178 MET A O 1
ATOM 1315 N N . GLU A 1 179 ? 20.001 9.884 -21.366 1.00 63.41 179 GLU A N 1
ATOM 1316 C CA . GLU A 1 179 ? 20.593 11.131 -20.857 1.00 63.41 179 GLU A CA 1
ATOM 1317 C C . GLU A 1 179 ? 19.505 12.132 -20.438 1.00 63.41 179 GLU A C 1
ATOM 1319 O O . GLU A 1 179 ? 19.285 13.147 -21.099 1.00 63.41 179 GLU A O 1
ATOM 1324 N N . TYR A 1 180 ? 18.842 11.867 -19.314 1.00 65.44 180 TYR A N 1
ATOM 1325 C CA . TYR A 1 180 ? 17.974 12.840 -18.651 1.00 65.44 180 TYR A CA 1
ATOM 1326 C C . TYR A 1 180 ? 18.324 12.983 -17.165 1.00 65.44 180 TYR A C 1
ATOM 1328 O O . TYR A 1 180 ? 18.928 12.105 -16.548 1.00 65.44 180 TYR A O 1
ATOM 1336 N N . ASP A 1 181 ? 18.018 14.149 -16.604 1.00 67.81 181 ASP A N 1
ATOM 1337 C CA . ASP A 1 181 ? 18.308 14.504 -15.218 1.00 67.81 181 ASP A CA 1
ATOM 1338 C C . ASP A 1 181 ? 17.151 14.033 -14.328 1.00 67.81 181 ASP A C 1
ATOM 1340 O O . ASP A 1 181 ? 16.061 14.603 -14.342 1.00 67.81 181 ASP A O 1
ATOM 1344 N N . VAL A 1 182 ? 17.386 12.977 -13.548 1.00 57.12 182 VAL A N 1
ATOM 1345 C CA . VAL A 1 182 ? 16.375 12.378 -12.658 1.00 57.12 182 VAL A CA 1
ATOM 1346 C C . VAL A 1 182 ? 15.867 13.342 -11.578 1.00 57.12 182 VAL A C 1
ATOM 1348 O O . VAL A 1 182 ? 14.775 13.135 -11.057 1.00 57.12 182 VAL A O 1
ATOM 1351 N N . ASP A 1 183 ? 16.610 14.415 -11.279 1.00 69.25 183 ASP A N 1
ATOM 1352 C CA . ASP A 1 183 ? 16.200 15.464 -10.338 1.00 69.25 183 ASP A CA 1
ATOM 1353 C C . ASP A 1 183 ? 15.387 16.584 -11.023 1.00 69.25 183 ASP A C 1
ATOM 1355 O O . ASP A 1 183 ? 14.928 17.527 -10.369 1.00 69.25 183 ASP A O 1
ATOM 1359 N N . ASN A 1 184 ? 15.197 16.504 -12.344 1.00 72.06 184 ASN A N 1
ATOM 1360 C CA . ASN A 1 184 ? 14.481 17.487 -13.143 1.00 72.06 184 ASN A CA 1
ATOM 1361 C C . ASN A 1 184 ? 13.411 16.824 -14.021 1.00 72.06 184 ASN A C 1
ATOM 1363 O O . ASN A 1 184 ? 13.691 16.351 -15.124 1.00 72.06 184 ASN A O 1
ATOM 1367 N N . VAL A 1 185 ? 12.160 16.888 -13.562 1.00 59.94 185 VAL A N 1
ATOM 1368 C CA . VAL A 1 185 ? 10.990 16.349 -14.272 1.00 59.94 185 VAL A CA 1
ATOM 1369 C C . VAL A 1 185 ? 10.836 16.908 -15.695 1.00 59.94 185 VAL A C 1
ATOM 1371 O O . VAL A 1 185 ? 10.433 16.170 -16.585 1.00 59.94 185 VAL A O 1
ATOM 1374 N N . ASP A 1 186 ? 11.260 18.155 -15.949 1.00 70.38 186 ASP A N 1
ATOM 1375 C CA . ASP A 1 186 ? 11.207 18.783 -17.282 1.00 70.38 186 ASP A CA 1
ATOM 1376 C C . ASP A 1 186 ? 12.248 18.205 -18.263 1.00 70.38 186 ASP A C 1
ATOM 1378 O O . ASP A 1 186 ? 12.277 18.581 -19.436 1.00 70.38 186 ASP A O 1
ATOM 1382 N N . SER A 1 187 ? 13.163 17.357 -17.784 1.00 66.81 187 SER A N 1
ATOM 1383 C CA . SER A 1 187 ? 14.177 16.699 -18.612 1.00 66.81 187 SER A CA 1
ATOM 1384 C C . SER A 1 187 ? 13.793 15.285 -19.042 1.00 66.81 187 SER A C 1
ATOM 1386 O O . SER A 1 187 ? 14.470 14.729 -19.904 1.00 66.81 187 SER A O 1
ATOM 1388 N N . ILE A 1 188 ? 12.721 14.720 -18.473 1.00 66.50 188 ILE A N 1
ATOM 1389 C CA . ILE A 1 188 ? 12.194 13.415 -18.871 1.00 66.50 188 ILE A CA 1
ATOM 1390 C C 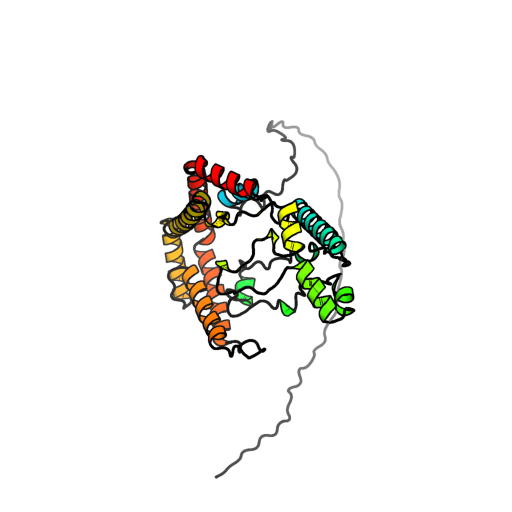. ILE A 1 188 ? 11.585 13.572 -20.277 1.00 66.50 188 ILE A C 1
ATOM 1392 O O . ILE A 1 188 ? 10.698 14.411 -20.451 1.00 66.50 188 ILE A O 1
ATOM 1396 N N . PRO A 1 189 ? 12.069 12.830 -21.289 1.00 67.25 189 PRO A N 1
ATOM 1397 C CA . PRO A 1 189 ? 11.574 12.956 -22.657 1.00 67.25 189 PRO A CA 1
ATOM 1398 C C . PRO A 1 189 ? 10.103 12.537 -22.771 1.00 67.25 189 PRO A C 1
ATOM 1400 O O . PRO A 1 189 ? 9.606 11.751 -21.963 1.00 67.25 189 PRO A O 1
ATOM 1403 N N . ASP A 1 190 ? 9.405 13.038 -23.794 1.00 72.56 190 ASP A N 1
ATOM 1404 C CA . ASP A 1 190 ? 8.040 12.594 -24.092 1.00 72.56 190 ASP A CA 1
ATOM 1405 C C . ASP A 1 190 ? 8.019 11.075 -24.335 1.00 72.56 190 ASP A C 1
ATOM 1407 O O . ASP A 1 190 ? 8.949 10.521 -24.918 1.00 72.56 190 ASP A O 1
ATOM 1411 N N . MET A 1 191 ? 6.926 10.394 -23.968 1.00 71.75 191 MET A N 1
ATOM 1412 C CA . MET A 1 191 ? 6.768 8.939 -24.167 1.00 71.75 191 MET A CA 1
ATOM 1413 C C . MET A 1 191 ? 7.097 8.489 -25.600 1.00 71.75 191 MET A C 1
ATOM 1415 O O . MET A 1 191 ? 7.716 7.454 -25.801 1.00 71.75 191 MET A O 1
ATOM 1419 N N . SER A 1 192 ? 6.758 9.286 -26.619 1.00 72.38 192 SER A N 1
ATOM 1420 C CA . SER A 1 192 ? 7.071 8.972 -28.022 1.00 72.38 192 SER A CA 1
ATOM 1421 C C . SER A 1 192 ? 8.565 9.036 -28.375 1.00 72.38 192 SER A C 1
ATOM 1423 O O . SER A 1 192 ? 8.953 8.599 -29.454 1.00 72.38 192 SER A O 1
ATOM 1425 N N . GLU A 1 193 ? 9.387 9.627 -27.510 1.00 76.69 193 GLU A N 1
ATOM 1426 C CA . GLU A 1 193 ? 10.841 9.753 -27.650 1.00 76.69 193 GLU A CA 1
ATOM 1427 C C . GLU A 1 193 ? 11.599 8.687 -26.829 1.00 76.69 193 GLU A C 1
ATOM 1429 O O . GLU A 1 193 ? 12.818 8.567 -26.954 1.00 76.69 193 GLU A O 1
ATOM 1434 N N . MET A 1 194 ? 10.888 7.853 -26.056 1.00 84.62 194 MET A N 1
ATOM 1435 C CA . MET A 1 194 ? 11.441 6.743 -25.260 1.00 84.62 194 MET A CA 1
ATOM 1436 C C . MET A 1 194 ? 11.619 5.454 -26.085 1.00 84.62 194 MET A C 1
ATOM 1438 O O . MET A 1 194 ? 11.175 4.370 -25.694 1.00 84.62 194 MET A O 1
ATOM 1442 N N . GLY A 1 195 ? 12.227 5.584 -27.267 1.00 91.12 195 GLY A N 1
ATOM 1443 C CA . GLY A 1 195 ? 12.552 4.462 -28.152 1.00 91.12 195 GLY A CA 1
ATOM 1444 C C . GLY A 1 195 ? 11.345 3.623 -28.586 1.00 91.12 195 GLY A C 1
ATOM 1445 O O . GLY A 1 195 ? 10.200 4.083 -28.637 1.00 91.12 195 GLY A O 1
ATOM 1446 N N . CYS A 1 196 ? 11.609 2.364 -28.923 1.00 95.00 196 CYS A N 1
ATOM 1447 C CA . CYS A 1 196 ? 10.602 1.419 -29.381 1.00 95.00 196 CYS A CA 1
ATOM 1448 C C . CYS A 1 196 ? 9.572 1.055 -28.307 1.00 95.00 196 CYS A C 1
ATOM 1450 O O . CYS A 1 196 ? 8.411 0.841 -28.660 1.00 95.00 196 CYS A O 1
ATOM 1452 N N . THR A 1 197 ? 9.943 1.029 -27.022 1.00 90.38 197 THR A N 1
ATOM 1453 C CA . THR A 1 197 ? 8.987 0.817 -25.922 1.00 90.38 197 THR A CA 1
ATOM 1454 C C . THR A 1 197 ? 7.976 1.951 -25.836 1.00 90.38 197 THR A C 1
ATOM 1456 O O . THR A 1 197 ? 6.771 1.708 -25.801 1.00 90.38 197 THR A O 1
ATOM 1459 N N . GLY A 1 198 ? 8.452 3.195 -25.894 1.00 86.88 198 GLY A N 1
ATOM 1460 C CA . GLY A 1 198 ? 7.597 4.373 -25.857 1.00 86.88 198 GLY A CA 1
ATOM 1461 C C . GLY A 1 198 ? 6.694 4.490 -27.087 1.00 86.88 198 GLY A C 1
ATOM 1462 O O . GLY A 1 198 ? 5.495 4.745 -26.971 1.00 86.88 198 GLY A O 1
ATOM 1463 N N . ALA A 1 199 ? 7.235 4.216 -28.279 1.00 88.75 199 ALA A N 1
ATOM 1464 C CA . ALA A 1 199 ? 6.458 4.194 -29.517 1.00 88.75 199 ALA A CA 1
ATOM 1465 C C . ALA A 1 199 ? 5.352 3.122 -29.503 1.00 88.75 199 ALA A C 1
ATOM 1467 O O . ALA A 1 199 ? 4.218 3.408 -29.894 1.00 88.75 199 ALA A O 1
ATOM 1468 N N . ALA A 1 200 ? 5.657 1.912 -29.019 1.00 90.38 200 ALA A N 1
ATOM 1469 C CA . ALA A 1 200 ? 4.681 0.836 -28.859 1.00 90.38 200 ALA A CA 1
ATOM 1470 C C . ALA A 1 200 ? 3.578 1.208 -27.859 1.00 90.38 200 ALA A C 1
ATOM 1472 O O . ALA A 1 200 ? 2.397 0.984 -28.127 1.00 90.38 200 ALA A O 1
ATOM 1473 N N . GLN A 1 201 ? 3.945 1.838 -26.741 1.00 82.50 201 GLN A N 1
ATOM 1474 C CA . GLN A 1 201 ? 2.983 2.315 -25.754 1.00 82.50 201 GLN A CA 1
ATOM 1475 C C . GLN A 1 201 ? 2.044 3.374 -26.347 1.00 82.50 201 GLN A C 1
ATOM 1477 O O . GLN A 1 201 ? 0.829 3.267 -26.186 1.00 82.50 201 GLN A O 1
ATOM 1482 N N . VAL A 1 202 ? 2.568 4.340 -27.110 1.00 83.44 202 VAL A N 1
ATOM 1483 C CA . VAL A 1 202 ? 1.746 5.343 -27.810 1.00 83.44 202 VAL A CA 1
ATOM 1484 C C . VAL A 1 202 ? 0.846 4.707 -28.878 1.00 83.44 202 VAL A C 1
ATOM 1486 O O . VAL A 1 202 ? -0.286 5.151 -29.066 1.00 83.44 202 VAL A O 1
ATOM 1489 N N . GLU A 1 203 ? 1.307 3.665 -29.575 1.00 85.56 203 GLU A N 1
ATOM 1490 C CA . GLU A 1 203 ? 0.509 2.943 -30.578 1.00 85.56 203 GLU A CA 1
ATOM 1491 C C . GLU A 1 203 ? -0.677 2.194 -29.952 1.00 85.56 203 GLU A C 1
ATOM 1493 O O . GLU A 1 203 ? -1.787 2.260 -30.485 1.00 85.56 203 GLU A O 1
ATOM 1498 N N . ILE A 1 204 ? -0.449 1.492 -28.837 1.00 82.00 204 ILE A N 1
ATOM 1499 C CA . ILE A 1 204 ? -1.434 0.586 -28.224 1.00 82.00 204 ILE A CA 1
ATOM 1500 C C . ILE A 1 204 ? -2.324 1.292 -27.197 1.00 82.00 204 ILE A C 1
ATOM 1502 O O . ILE A 1 204 ? -3.533 1.065 -27.166 1.00 82.00 204 ILE A O 1
ATOM 1506 N N . MET A 1 205 ? -1.749 2.149 -26.352 1.00 71.94 205 MET A N 1
ATOM 1507 C CA . MET A 1 205 ? -2.469 2.856 -25.286 1.00 71.94 205 MET A CA 1
ATOM 1508 C C . MET A 1 205 ? -2.838 4.295 -25.663 1.00 71.94 205 MET A C 1
ATOM 1510 O O . MET A 1 205 ? -3.608 4.931 -24.949 1.00 71.94 205 MET A O 1
ATOM 1514 N N . GLY A 1 206 ? -2.329 4.807 -26.787 1.00 70.75 206 GLY A N 1
ATOM 1515 C CA . GLY A 1 206 ? -2.408 6.227 -27.114 1.00 70.75 206 GLY A CA 1
ATOM 1516 C C . GLY A 1 206 ? -1.332 7.038 -26.392 1.00 70.75 206 GLY A C 1
ATOM 1517 O O . GLY A 1 206 ? -0.608 6.539 -25.530 1.00 70.75 206 GLY A O 1
ATOM 1518 N N . GLN A 1 207 ? -1.214 8.318 -26.749 1.00 64.12 207 GLN A N 1
ATOM 1519 C CA . GLN A 1 207 ? -0.388 9.239 -25.973 1.00 64.12 207 GLN A CA 1
ATOM 1520 C C . GLN A 1 207 ? -1.020 9.366 -24.582 1.00 64.12 207 GLN A C 1
ATOM 1522 O O . GLN A 1 207 ? -2.094 9.953 -24.456 1.00 64.12 207 GLN A O 1
ATOM 1527 N N . GLN A 1 208 ? -0.367 8.796 -23.569 1.00 56.22 208 GLN A N 1
ATOM 1528 C CA . GLN A 1 208 ? -0.718 9.021 -22.170 1.00 56.22 208 GLN A CA 1
ATOM 1529 C C . GLN A 1 208 ? -0.596 10.524 -21.914 1.00 56.22 208 GLN A C 1
ATOM 1531 O O . GLN A 1 208 ? 0.502 11.081 -21.981 1.00 56.22 208 GLN A O 1
ATOM 1536 N N . ASP A 1 209 ? -1.726 11.193 -21.702 1.00 51.78 209 ASP A N 1
ATOM 1537 C CA . ASP A 1 209 ? -1.713 12.580 -21.269 1.00 51.78 209 ASP A CA 1
ATOM 1538 C C . ASP A 1 209 ? -1.328 12.572 -19.787 1.00 51.78 209 ASP A C 1
ATOM 1540 O O . ASP A 1 209 ? -2.091 12.124 -18.926 1.00 51.78 209 ASP A O 1
ATOM 1544 N N . THR A 1 210 ? -0.120 13.045 -19.471 1.00 53.16 210 THR A N 1
ATOM 1545 C CA . THR A 1 210 ? 0.311 13.249 -18.079 1.00 53.16 210 THR A CA 1
ATOM 1546 C C . THR A 1 210 ? -0.586 14.253 -17.352 1.00 53.16 210 THR A C 1
ATOM 1548 O O . THR A 1 210 ? -0.478 14.377 -16.132 1.00 53.16 210 THR A O 1
ATOM 1551 N N . SER A 1 211 ? -1.535 14.890 -18.060 1.00 52.34 211 SER A N 1
ATOM 1552 C CA . SER A 1 211 ? -2.669 15.594 -17.470 1.00 52.34 211 SER A CA 1
ATOM 1553 C C . SER A 1 211 ? -3.458 14.765 -16.467 1.00 52.34 211 SER A C 1
ATOM 1555 O O . SER A 1 211 ? -4.278 15.339 -15.776 1.00 52.34 211 SER A O 1
ATOM 1557 N N . LEU A 1 212 ? -3.273 13.445 -16.380 1.00 52.34 212 LEU A N 1
ATOM 1558 C CA . LEU A 1 212 ? -3.769 12.618 -15.277 1.00 52.34 212 LEU A CA 1
ATOM 1559 C C . LEU A 1 212 ? -3.579 13.274 -13.899 1.00 52.34 212 LEU A C 1
ATOM 1561 O O . LEU A 1 212 ? -4.516 13.333 -13.108 1.00 52.34 212 LEU A O 1
ATOM 1565 N N . PHE A 1 213 ? -2.381 13.808 -13.649 1.00 53.62 213 PHE A N 1
ATOM 1566 C CA . PHE A 1 213 ? -2.027 14.482 -12.397 1.00 53.62 213 PHE A CA 1
ATOM 1567 C C . PHE A 1 213 ? -2.462 15.956 -12.354 1.00 53.62 213 PHE A C 1
ATOM 1569 O O . PHE A 1 213 ? -2.514 16.542 -11.278 1.00 53.62 213 PHE A O 1
ATOM 1576 N N . ASP A 1 214 ? -2.801 16.539 -13.508 1.00 62.69 214 ASP A N 1
ATOM 1577 C CA . ASP A 1 214 ? -3.317 17.909 -13.644 1.00 62.69 214 ASP A CA 1
ATOM 1578 C C . ASP A 1 214 ? -4.843 17.947 -13.858 1.00 62.69 214 ASP A C 1
ATOM 1580 O O . ASP A 1 214 ? -5.426 19.014 -14.077 1.00 62.69 214 ASP A O 1
ATOM 1584 N N . ASN A 1 215 ? -5.509 16.790 -13.841 1.00 72.75 215 ASN A N 1
ATOM 1585 C CA . ASN A 1 215 ? -6.939 16.682 -14.056 1.00 72.75 215 ASN A CA 1
ATOM 1586 C C . ASN A 1 215 ? -7.636 17.088 -12.756 1.00 72.75 215 ASN A C 1
ATOM 1588 O O . ASN A 1 215 ? -7.493 16.431 -11.720 1.00 72.75 215 ASN A O 1
ATOM 1592 N N . GLU A 1 216 ? -8.363 18.206 -12.810 1.00 80.38 216 GLU A N 1
ATOM 1593 C CA . GLU A 1 216 ? -9.042 18.772 -11.642 1.00 80.38 216 GLU A CA 1
ATOM 1594 C C . GLU A 1 216 ? -10.045 17.771 -11.048 1.00 80.38 216 GLU A C 1
ATOM 1596 O O . GLU A 1 216 ? -10.191 17.717 -9.829 1.00 80.38 216 GLU A O 1
ATOM 1601 N N . GLU A 1 217 ? -10.691 16.943 -11.875 1.00 80.19 217 GLU A N 1
ATOM 1602 C CA . GLU A 1 217 ? -11.661 15.946 -11.421 1.00 80.19 217 GLU A CA 1
ATOM 1603 C C . GLU A 1 217 ? -11.012 14.760 -10.688 1.00 80.19 217 GLU A C 1
ATOM 1605 O O . GLU A 1 217 ? -11.499 14.367 -9.632 1.00 80.19 217 GLU A O 1
ATOM 1610 N N . LEU A 1 218 ? -9.895 14.221 -11.183 1.00 79.94 218 LEU A N 1
ATOM 1611 C CA . LEU A 1 218 ? -9.144 13.151 -10.514 1.00 79.94 218 LEU A CA 1
ATOM 1612 C C . LEU A 1 218 ? -8.442 13.649 -9.247 1.00 79.94 218 LEU A C 1
ATOM 1614 O O . LEU A 1 218 ? -8.377 12.924 -8.256 1.00 79.94 218 LEU A O 1
ATOM 1618 N N . THR A 1 219 ? -7.965 14.896 -9.256 1.00 83.69 219 THR A N 1
ATOM 1619 C CA . THR A 1 219 ? -7.416 15.544 -8.057 1.00 83.69 219 THR A CA 1
ATOM 1620 C C . THR A 1 219 ? -8.492 15.684 -6.982 1.00 83.69 219 THR A C 1
ATOM 1622 O O . THR A 1 219 ? -8.285 15.245 -5.853 1.00 83.69 219 THR A O 1
ATOM 1625 N N . ALA A 1 220 ? -9.661 16.232 -7.338 1.00 84.94 220 ALA A N 1
ATOM 1626 C CA . ALA A 1 220 ? -10.785 16.363 -6.414 1.00 84.94 220 ALA A CA 1
ATOM 1627 C C . ALA A 1 220 ? -11.255 14.998 -5.892 1.00 84.94 220 ALA A C 1
ATOM 1629 O O . ALA A 1 220 ? -11.496 14.852 -4.696 1.00 84.94 220 ALA A O 1
ATOM 1630 N N . PHE A 1 221 ? -11.313 13.986 -6.761 1.00 87.19 221 PHE A N 1
ATOM 1631 C CA . PHE A 1 221 ? -11.632 12.620 -6.362 1.00 87.19 221 PHE A CA 1
ATOM 1632 C C . PHE A 1 221 ? -10.635 12.086 -5.324 1.00 87.19 221 PHE A C 1
ATOM 1634 O O . PHE A 1 221 ? -11.051 11.559 -4.296 1.00 87.19 221 PHE A O 1
ATOM 1641 N N . GLY A 1 222 ? -9.328 12.277 -5.536 1.00 87.12 222 GLY A N 1
ATOM 1642 C CA . GLY A 1 222 ? -8.292 11.895 -4.571 1.00 87.12 222 GLY A CA 1
ATOM 1643 C C . GLY A 1 222 ? -8.437 12.591 -3.211 1.00 87.12 222 GLY A C 1
ATOM 1644 O O . GLY A 1 222 ? -8.395 11.928 -2.176 1.00 87.12 222 GLY A O 1
ATOM 1645 N N . GLU A 1 223 ? -8.680 13.906 -3.202 1.00 89.94 223 GLU A N 1
ATOM 1646 C CA . GLU A 1 223 ? -8.938 14.675 -1.971 1.00 89.94 223 GLU A CA 1
ATOM 1647 C C . GLU A 1 223 ? -10.196 14.177 -1.239 1.00 89.94 223 GLU A C 1
ATOM 1649 O O . GLU A 1 223 ? -10.213 14.051 -0.013 1.00 89.94 223 GLU A O 1
ATOM 1654 N N . ASN A 1 224 ? -11.249 13.846 -1.988 1.00 90.62 224 ASN A N 1
ATOM 1655 C CA . ASN A 1 224 ? -12.478 13.286 -1.440 1.00 90.62 224 ASN A CA 1
ATOM 1656 C C . ASN A 1 224 ? -12.261 11.891 -0.832 1.00 90.62 224 ASN A C 1
ATOM 1658 O O . ASN A 1 224 ? -12.873 11.577 0.190 1.00 90.62 224 ASN A O 1
ATOM 1662 N N . MET A 1 225 ? -11.385 11.065 -1.413 1.00 90.62 225 MET A N 1
ATOM 1663 C CA . MET A 1 225 ? -11.025 9.759 -0.847 1.00 90.62 225 MET A CA 1
ATOM 1664 C C . MET A 1 225 ? -10.262 9.889 0.470 1.00 90.62 225 MET A C 1
ATOM 1666 O O . MET A 1 225 ? -10.561 9.171 1.425 1.00 90.62 225 MET A O 1
ATOM 1670 N N . GLU A 1 226 ? -9.329 10.839 0.557 1.00 91.75 226 GLU A N 1
ATOM 1671 C CA . GLU A 1 226 ? -8.640 11.157 1.813 1.00 91.75 226 GLU A CA 1
ATOM 1672 C C . GLU A 1 226 ? -9.635 11.638 2.881 1.00 91.75 226 GLU A C 1
ATOM 1674 O O . GLU A 1 226 ? -9.595 11.192 4.031 1.00 91.75 226 GLU A O 1
ATOM 1679 N N . GLN A 1 227 ? -10.579 12.504 2.496 1.00 94.12 227 GLN A N 1
ATOM 1680 C CA . GLN A 1 227 ? -11.618 12.985 3.403 1.00 94.12 227 GLN A CA 1
ATOM 1681 C C . GLN A 1 227 ? -12.551 11.857 3.867 1.00 94.12 227 GLN A C 1
ATOM 1683 O O . GLN A 1 227 ? -12.906 11.823 5.044 1.00 94.12 227 GLN A O 1
ATOM 1688 N N . LEU A 1 228 ? -12.918 10.922 2.986 1.00 94.69 228 LEU A N 1
ATOM 1689 C CA . LEU A 1 228 ? -13.740 9.765 3.340 1.00 94.69 228 LEU A CA 1
ATOM 1690 C C . LEU A 1 228 ? -13.048 8.898 4.396 1.00 94.69 228 LEU A C 1
ATOM 1692 O O . LEU A 1 228 ? -13.672 8.538 5.393 1.00 94.69 228 LEU A O 1
ATOM 1696 N N . GLU A 1 229 ? -11.758 8.607 4.227 1.00 92.81 229 GLU A N 1
ATOM 1697 C CA . GLU A 1 229 ? -10.980 7.846 5.213 1.00 92.81 229 GLU A CA 1
ATOM 1698 C C . GLU A 1 229 ? -10.891 8.588 6.560 1.00 92.81 229 GLU A C 1
ATOM 1700 O O . GLU A 1 229 ? -11.078 7.993 7.628 1.00 92.81 229 GLU A O 1
ATOM 1705 N N . ALA A 1 230 ? -10.691 9.909 6.529 1.00 94.31 230 ALA A N 1
ATOM 1706 C CA . ALA A 1 230 ? -10.716 10.737 7.732 1.00 94.31 230 ALA A CA 1
ATOM 1707 C C . ALA A 1 230 ? -12.090 10.711 8.431 1.00 94.31 230 ALA A C 1
ATOM 1709 O O . ALA A 1 230 ? -12.156 10.644 9.663 1.00 94.31 230 ALA A O 1
ATOM 1710 N N . ASP A 1 231 ? -13.182 10.723 7.666 1.00 96.50 231 ASP A N 1
ATOM 1711 C CA . ASP A 1 231 ? -14.549 10.649 8.184 1.00 96.50 231 ASP A CA 1
ATOM 1712 C C . ASP A 1 231 ? -14.853 9.271 8.793 1.00 96.50 231 ASP A C 1
ATOM 1714 O O . ASP A 1 231 ? -15.472 9.201 9.859 1.00 96.50 231 ASP A O 1
ATOM 1718 N N . VAL A 1 232 ? -14.349 8.181 8.197 1.00 96.44 232 VAL A N 1
ATOM 1719 C CA . VAL A 1 232 ? -14.407 6.829 8.781 1.00 96.44 232 VAL A CA 1
ATOM 1720 C C . VAL A 1 232 ? -13.711 6.804 10.138 1.00 96.44 232 VAL A C 1
ATOM 1722 O O . VAL A 1 232 ? -14.291 6.338 11.121 1.00 96.44 232 VAL A O 1
ATOM 1725 N N . ALA A 1 233 ? -12.485 7.325 10.220 1.00 92.56 233 ALA A N 1
ATOM 1726 C CA . ALA A 1 233 ? -11.724 7.363 11.466 1.00 92.56 233 ALA A CA 1
ATOM 1727 C C . ALA A 1 233 ? -12.394 8.240 12.544 1.00 92.56 233 ALA A C 1
ATOM 1729 O O . ALA A 1 233 ? -12.297 7.943 13.739 1.00 92.56 233 ALA A O 1
ATOM 1730 N N . ALA A 1 234 ? -13.082 9.309 12.133 1.00 95.31 234 ALA A N 1
ATOM 1731 C CA . ALA A 1 234 ? -13.779 10.236 13.019 1.00 95.31 234 ALA A CA 1
ATOM 1732 C C . ALA A 1 234 ? -15.188 9.774 13.437 1.00 95.31 234 ALA A C 1
ATOM 1734 O O . ALA A 1 234 ? -15.767 10.369 14.358 1.00 95.31 234 ALA A O 1
ATOM 1735 N N . ASP A 1 235 ? -15.753 8.743 12.799 1.00 98.31 235 ASP A N 1
ATOM 1736 C CA . ASP A 1 235 ? -17.091 8.254 13.124 1.00 98.31 235 ASP A CA 1
ATOM 1737 C C . ASP A 1 235 ? -17.174 7.826 14.603 1.00 98.31 235 ASP A C 1
ATOM 1739 O O . ASP A 1 235 ? -16.305 7.098 15.099 1.00 98.31 235 ASP A O 1
ATOM 1743 N N . PRO A 1 236 ? -18.228 8.226 15.344 1.00 98.12 236 PRO A N 1
ATOM 1744 C CA . PRO A 1 236 ? -18.351 7.911 16.762 1.00 98.12 236 PRO A CA 1
ATOM 1745 C C . PRO A 1 236 ? -18.264 6.417 17.101 1.00 98.12 236 PRO A C 1
ATOM 1747 O O . PRO A 1 236 ? -17.768 6.084 18.176 1.00 98.12 236 PRO A O 1
ATOM 1750 N N . LYS A 1 237 ? -18.735 5.519 16.222 1.00 97.88 237 LYS A N 1
ATOM 1751 C CA . LYS A 1 237 ? -18.643 4.067 16.440 1.00 97.88 237 LYS A CA 1
ATOM 1752 C C . LYS A 1 237 ? -17.198 3.588 16.323 1.00 97.88 237 LYS A C 1
ATOM 1754 O O . LYS A 1 237 ? -16.762 2.781 17.142 1.00 97.88 237 LYS A O 1
ATOM 1759 N N . VAL A 1 238 ? -16.461 4.088 15.328 1.00 97.81 238 VAL A N 1
ATOM 1760 C CA . VAL A 1 238 ? -15.045 3.749 15.123 1.00 97.81 238 VAL A CA 1
ATOM 1761 C C . VAL A 1 238 ? -14.204 4.315 16.260 1.00 97.81 238 VAL A C 1
ATOM 1763 O O . VAL A 1 238 ? -13.391 3.592 16.826 1.00 97.81 238 VAL A O 1
ATOM 1766 N N . ALA A 1 239 ? -14.459 5.556 16.677 1.00 96.75 239 ALA A N 1
ATOM 1767 C CA . ALA A 1 239 ? -13.780 6.174 17.812 1.00 96.75 239 ALA A CA 1
ATOM 1768 C C . ALA A 1 239 ? -14.034 5.426 19.138 1.00 96.75 239 ALA A C 1
ATOM 1770 O O . ALA A 1 239 ? -13.117 5.259 19.942 1.00 96.75 239 ALA A O 1
ATOM 1771 N N . GLU A 1 240 ? -15.259 4.939 19.376 1.00 97.50 240 GLU A N 1
ATOM 1772 C CA . GLU A 1 240 ? -15.575 4.109 20.549 1.00 97.50 240 GLU A CA 1
ATOM 1773 C C . GLU A 1 240 ? -14.848 2.755 20.499 1.00 97.50 240 GLU A C 1
ATOM 1775 O O . GLU A 1 240 ? -14.271 2.328 21.503 1.00 97.50 240 GLU A O 1
ATOM 1780 N N . ALA A 1 241 ? -14.815 2.104 19.331 1.00 98.19 241 ALA A N 1
ATOM 1781 C CA . ALA A 1 241 ? -14.069 0.862 19.138 1.00 98.19 241 ALA A CA 1
ATOM 1782 C C . ALA A 1 241 ? -12.555 1.070 19.315 1.00 98.19 241 ALA A C 1
ATOM 1784 O O . ALA A 1 241 ? -11.910 0.271 19.994 1.00 98.19 241 ALA A O 1
ATOM 1785 N N . ALA A 1 242 ? -11.999 2.161 18.778 1.00 97.62 242 ALA A N 1
ATOM 1786 C CA . ALA A 1 242 ? -10.599 2.546 18.945 1.00 97.62 242 ALA A CA 1
ATOM 1787 C C . ALA A 1 242 ? -10.248 2.760 20.424 1.00 97.62 242 ALA A C 1
ATOM 1789 O O . ALA A 1 242 ? -9.228 2.262 20.887 1.00 97.62 242 ALA A O 1
ATOM 1790 N N . ALA A 1 243 ? -11.119 3.417 21.196 1.00 98.00 243 ALA A N 1
ATOM 1791 C CA . ALA A 1 243 ? -10.910 3.597 22.632 1.00 98.00 243 ALA A CA 1
ATOM 1792 C C . ALA A 1 243 ? -10.885 2.255 23.388 1.00 98.00 243 ALA A C 1
ATOM 1794 O O . ALA A 1 243 ? -10.013 2.033 24.226 1.00 98.00 243 ALA A O 1
ATOM 1795 N N . GLY A 1 244 ? -11.804 1.335 23.072 1.00 98.38 244 GLY A N 1
ATOM 1796 C CA . GLY A 1 244 ? -11.803 -0.007 23.662 1.00 98.38 244 GLY A CA 1
ATOM 1797 C C . GLY A 1 244 ? -10.579 -0.840 23.262 1.00 98.38 244 GLY A C 1
ATOM 1798 O O . GLY A 1 244 ? -10.060 -1.613 24.072 1.00 98.38 244 GLY A O 1
ATOM 1799 N N . TRP A 1 245 ? -10.110 -0.679 22.023 1.00 98.69 245 TRP A N 1
ATOM 1800 C CA . TRP A 1 245 ? -8.870 -1.281 21.540 1.00 98.69 245 TRP A CA 1
ATOM 1801 C C . TRP A 1 245 ? -7.655 -0.718 22.289 1.00 98.69 245 TRP A C 1
ATOM 1803 O O . TRP A 1 245 ? -6.849 -1.495 22.796 1.00 98.69 245 TRP A O 1
ATOM 1813 N N . ALA A 1 246 ? -7.571 0.603 22.461 1.00 98.62 246 ALA A N 1
ATOM 1814 C CA . ALA A 1 246 ? -6.463 1.272 23.141 1.00 98.62 246 ALA A CA 1
ATOM 1815 C C . ALA A 1 246 ? -6.354 0.839 24.611 1.00 98.62 246 ALA A C 1
ATOM 1817 O O . ALA A 1 246 ? -5.265 0.541 25.097 1.00 98.62 246 ALA A O 1
ATOM 1818 N N . GLU A 1 247 ? -7.484 0.710 25.317 1.00 98.62 247 GLU A N 1
ATOM 1819 C CA . GLU A 1 247 ? -7.506 0.148 26.676 1.00 98.62 247 GLU A CA 1
ATOM 1820 C C . GLU A 1 247 ? -6.959 -1.290 26.715 1.00 98.62 247 GLU A C 1
ATOM 1822 O O . GLU A 1 247 ? -6.220 -1.658 27.627 1.00 98.62 247 GLU A O 1
ATOM 1827 N N . CYS A 1 248 ? -7.300 -2.107 25.716 1.00 98.75 248 CYS A N 1
ATOM 1828 C CA . CYS A 1 248 ? -6.808 -3.477 25.601 1.00 98.75 248 CYS A CA 1
ATOM 1829 C C . CYS A 1 248 ? -5.298 -3.538 25.314 1.00 98.75 248 CYS A C 1
ATOM 1831 O O . CYS A 1 248 ? -4.595 -4.336 25.935 1.00 98.75 248 CYS A O 1
ATOM 1833 N N . MET A 1 249 ? -4.795 -2.676 24.430 1.00 98.69 249 MET A N 1
ATOM 1834 C CA . MET A 1 249 ? -3.365 -2.570 24.133 1.00 98.69 249 MET A CA 1
ATOM 1835 C C . MET A 1 249 ? -2.569 -2.080 25.341 1.00 98.69 249 MET A C 1
ATOM 1837 O O . MET A 1 249 ? -1.519 -2.644 25.653 1.00 98.69 249 MET A O 1
ATOM 1841 N N . ALA A 1 250 ? -3.107 -1.119 26.095 1.00 98.50 250 ALA A N 1
ATOM 1842 C CA . ALA A 1 250 ? -2.484 -0.633 27.322 1.00 98.50 250 ALA A CA 1
ATOM 1843 C C . ALA A 1 250 ? -2.359 -1.745 28.379 1.00 98.50 250 ALA A C 1
ATOM 1845 O O . ALA A 1 250 ? -1.323 -1.859 29.038 1.00 98.50 250 ALA A O 1
ATOM 1846 N N . ASP A 1 251 ? -3.370 -2.616 28.502 1.00 98.25 251 ASP A N 1
ATOM 1847 C CA . ASP A 1 251 ? -3.309 -3.819 29.346 1.00 98.25 251 ASP A CA 1
ATOM 1848 C C . ASP A 1 251 ? -2.242 -4.826 28.863 1.00 98.25 251 ASP A C 1
ATOM 1850 O O . ASP A 1 251 ? -1.674 -5.560 29.680 1.00 98.25 251 ASP A O 1
ATOM 1854 N N . ALA A 1 252 ? -1.954 -4.855 27.557 1.00 97.62 252 ALA A N 1
ATOM 1855 C CA . ALA A 1 252 ? -0.892 -5.658 26.949 1.00 97.62 252 ALA A CA 1
ATOM 1856 C C . ALA A 1 252 ? 0.504 -5.003 27.031 1.00 97.62 252 ALA A C 1
ATOM 1858 O O . ALA A 1 252 ? 1.498 -5.666 26.747 1.00 97.62 252 ALA A O 1
ATOM 1859 N N . GLY A 1 253 ? 0.594 -3.749 27.486 1.00 97.94 253 GLY A N 1
ATOM 1860 C CA . GLY A 1 253 ? 1.850 -3.014 27.662 1.00 97.94 253 GLY A CA 1
ATOM 1861 C C . GLY A 1 253 ? 2.192 -2.026 26.543 1.00 97.94 253 GLY A C 1
ATOM 1862 O O . GLY A 1 253 ? 3.294 -1.482 26.561 1.00 97.94 253 GLY A O 1
ATOM 1863 N N . PHE A 1 254 ? 1.265 -1.764 25.618 1.00 97.88 254 PHE A N 1
ATOM 1864 C CA . PHE A 1 254 ? 1.439 -0.866 24.475 1.00 97.88 254 PHE A CA 1
ATOM 1865 C C . PHE A 1 254 ? 0.512 0.355 24.589 1.00 97.88 254 PHE A C 1
ATOM 1867 O O . PHE A 1 254 ? -0.692 0.202 24.766 1.00 97.88 254 PHE A O 1
ATOM 1874 N N . ASP A 1 255 ? 1.062 1.567 24.504 1.00 97.25 255 ASP A N 1
ATOM 1875 C CA . ASP A 1 255 ? 0.319 2.825 24.694 1.00 97.25 255 ASP A CA 1
ATOM 1876 C C . ASP A 1 255 ? 0.136 3.538 23.350 1.00 97.25 255 ASP A C 1
ATOM 1878 O O . ASP A 1 255 ? 0.984 4.328 22.942 1.00 97.25 255 ASP A O 1
ATOM 1882 N N . TYR A 1 256 ? -0.956 3.212 22.658 1.00 97.69 256 TYR A N 1
ATOM 1883 C CA . TYR A 1 256 ? -1.333 3.789 21.366 1.00 97.69 256 TYR A CA 1
ATOM 1884 C C . TYR A 1 256 ? -2.818 4.158 21.383 1.00 97.69 256 TYR A C 1
ATOM 1886 O O . TYR A 1 256 ? -3.634 3.456 21.986 1.00 97.69 256 TYR A O 1
ATOM 1894 N N . ALA A 1 257 ? -3.190 5.245 20.708 1.00 95.44 257 ALA A N 1
ATOM 1895 C CA . ALA A 1 257 ? -4.576 5.689 20.612 1.00 95.44 257 ALA A CA 1
ATOM 1896 C C . ALA A 1 257 ? -5.356 4.958 19.509 1.00 95.44 257 ALA A C 1
ATOM 1898 O O . ALA A 1 257 ? -6.575 4.806 19.625 1.00 95.44 257 ALA A O 1
ATOM 1899 N N . THR A 1 258 ? -4.677 4.512 18.447 1.00 95.12 258 THR A N 1
ATOM 1900 C CA . THR A 1 258 ? -5.286 3.790 17.320 1.00 95.12 258 THR A CA 1
ATOM 1901 C C . THR A 1 258 ? -4.384 2.665 16.801 1.00 95.12 258 THR A C 1
ATOM 1903 O O . THR A 1 258 ? -3.163 2.734 16.969 1.00 95.12 258 THR A O 1
ATOM 1906 N N . PRO A 1 259 ? -4.948 1.651 16.113 1.00 95.06 259 PRO A N 1
ATOM 1907 C CA . PRO A 1 259 ? -4.143 0.631 15.441 1.00 95.06 259 PRO A CA 1
ATOM 1908 C C . PRO A 1 259 ? -3.146 1.185 14.420 1.00 95.06 259 PRO A C 1
ATOM 1910 O O . PRO A 1 259 ? -2.071 0.619 14.245 1.00 95.06 259 PRO A O 1
ATOM 1913 N N . GLN A 1 260 ? -3.491 2.292 13.753 1.00 93.81 260 GLN A N 1
ATOM 1914 C CA . GLN A 1 260 ? -2.602 2.940 12.790 1.00 93.81 260 GLN A CA 1
ATOM 1915 C C . GLN A 1 260 ? -1.351 3.497 13.475 1.00 93.81 260 GLN A C 1
ATOM 1917 O O . GLN A 1 260 ? -0.248 3.271 12.997 1.00 93.81 260 GLN A O 1
ATOM 1922 N N . GLU A 1 261 ? -1.503 4.135 14.640 1.00 96.31 261 GLU A N 1
ATOM 1923 C CA . GLU A 1 261 ? -0.371 4.677 15.401 1.00 96.31 261 GLU A CA 1
ATOM 1924 C C . GLU A 1 261 ? 0.626 3.583 15.818 1.00 96.31 261 GLU A C 1
ATOM 1926 O O . GLU A 1 261 ? 1.836 3.802 15.785 1.00 96.31 261 GLU A O 1
ATOM 1931 N N . ALA A 1 262 ? 0.128 2.389 16.164 1.00 96.38 262 ALA A N 1
ATOM 1932 C CA . ALA A 1 262 ? 0.984 1.249 16.476 1.00 96.38 262 ALA A CA 1
ATOM 1933 C C . ALA A 1 262 ? 1.804 0.802 15.254 1.00 96.38 262 ALA A C 1
ATOM 1935 O O . ALA A 1 262 ? 3.014 0.619 15.369 1.00 96.38 262 ALA A O 1
ATOM 1936 N N . GLN A 1 263 ? 1.170 0.657 14.087 1.00 94.19 263 GLN A N 1
ATOM 1937 C CA . GLN A 1 263 ? 1.870 0.306 12.844 1.00 94.19 263 GLN A CA 1
ATOM 1938 C C . GLN A 1 263 ? 2.900 1.375 12.452 1.00 94.19 263 GLN A C 1
ATOM 1940 O O . GLN A 1 263 ? 4.055 1.044 12.178 1.00 94.19 263 GLN A O 1
ATOM 1945 N N . ASP A 1 264 ? 2.520 2.654 12.514 1.00 95.62 264 ASP A N 1
ATOM 1946 C CA . ASP A 1 264 ? 3.382 3.780 12.145 1.00 95.62 264 ASP A CA 1
ATOM 1947 C C . ASP A 1 264 ? 4.641 3.877 13.026 1.00 95.62 264 ASP A C 1
ATOM 1949 O O . ASP A 1 264 ? 5.726 4.193 12.524 1.00 95.62 264 ASP A O 1
ATOM 1953 N N . ASP A 1 265 ? 4.535 3.583 14.330 1.00 96.12 265 ASP A N 1
ATOM 1954 C CA . ASP A 1 265 ? 5.688 3.549 15.242 1.00 96.12 265 ASP A CA 1
ATOM 1955 C C . ASP A 1 265 ? 6.704 2.478 14.824 1.00 96.12 265 ASP A C 1
ATOM 1957 O O . ASP A 1 265 ? 7.895 2.769 14.671 1.00 96.12 265 ASP A O 1
ATOM 1961 N N . PHE A 1 266 ? 6.249 1.243 14.585 1.00 94.81 266 PHE A N 1
ATOM 1962 C CA . PHE A 1 266 ? 7.132 0.155 14.157 1.00 94.81 266 PHE A CA 1
ATOM 1963 C C . PHE A 1 266 ? 7.701 0.385 12.758 1.00 94.81 266 PHE A C 1
ATOM 1965 O O . PHE A 1 266 ? 8.889 0.131 12.546 1.00 94.81 266 PHE A O 1
ATOM 1972 N N . MET A 1 267 ? 6.908 0.935 11.837 1.00 92.94 267 MET A N 1
ATOM 1973 C CA . MET A 1 267 ? 7.386 1.372 10.528 1.00 92.94 267 MET A CA 1
ATOM 1974 C C . MET A 1 267 ? 8.527 2.388 10.676 1.00 92.94 267 MET A C 1
ATOM 1976 O O . MET A 1 267 ? 9.603 2.195 10.114 1.00 92.94 267 MET A O 1
ATOM 1980 N N . THR A 1 268 ? 8.327 3.442 11.473 1.00 94.25 268 THR A N 1
ATOM 1981 C CA . THR A 1 268 ? 9.317 4.511 11.687 1.00 94.25 268 THR A CA 1
ATOM 1982 C C . THR A 1 268 ? 10.597 3.973 12.324 1.00 94.25 268 THR A C 1
ATOM 1984 O O . THR A 1 268 ? 11.704 4.268 11.872 1.00 94.25 268 THR A O 1
ATOM 1987 N N . ARG A 1 269 ? 10.468 3.144 13.366 1.00 92.25 269 ARG A N 1
ATOM 1988 C CA . ARG A 1 269 ? 11.613 2.526 14.052 1.00 92.25 269 ARG A CA 1
ATOM 1989 C C . ARG A 1 269 ? 12.374 1.569 13.139 1.00 92.25 269 ARG A C 1
ATOM 1991 O O . ARG A 1 269 ? 13.598 1.524 13.204 1.00 92.25 269 ARG A O 1
ATOM 1998 N N . SER A 1 270 ? 11.667 0.839 12.277 1.00 88.38 270 SER A N 1
ATOM 1999 C CA . SER A 1 270 ? 12.285 -0.024 11.274 1.00 88.38 270 SER A CA 1
ATOM 2000 C C . SER A 1 270 ? 13.016 0.779 10.197 1.00 88.38 270 SER A C 1
ATOM 2002 O O . SER A 1 270 ? 14.141 0.426 9.856 1.00 88.38 270 SER A O 1
ATOM 2004 N N . GLN A 1 271 ? 12.434 1.873 9.695 1.00 86.31 271 GLN A N 1
ATOM 2005 C CA . GLN A 1 271 ? 13.084 2.741 8.706 1.00 86.31 271 GLN A CA 1
ATOM 2006 C C . GLN A 1 271 ? 14.361 3.385 9.254 1.00 86.31 271 GLN A C 1
ATOM 2008 O O . GLN A 1 271 ? 15.366 3.425 8.549 1.00 86.31 271 GLN A O 1
ATOM 2013 N N . ALA A 1 272 ? 14.375 3.799 10.524 1.00 87.00 272 ALA A N 1
ATOM 2014 C CA . ALA A 1 272 ? 15.569 4.365 11.154 1.00 87.00 272 ALA A CA 1
ATOM 2015 C C . ALA A 1 272 ? 16.782 3.410 11.115 1.00 87.00 272 ALA A C 1
ATOM 2017 O O . ALA A 1 272 ? 17.912 3.860 10.948 1.00 87.00 272 ALA A O 1
ATOM 2018 N N . ILE A 1 273 ? 16.559 2.090 11.195 1.00 81.06 273 ILE A N 1
ATOM 2019 C CA . ILE A 1 273 ? 17.628 1.083 11.058 1.00 81.06 273 ILE A CA 1
ATOM 2020 C C . ILE A 1 273 ? 18.236 1.110 9.646 1.00 81.06 273 ILE A C 1
ATOM 2022 O O . ILE A 1 273 ? 19.447 0.955 9.491 1.00 81.06 273 ILE A O 1
ATOM 2026 N N . TRP A 1 274 ? 17.412 1.326 8.618 1.00 72.81 274 TRP A N 1
ATOM 2027 C CA . TRP A 1 274 ? 17.859 1.433 7.228 1.00 72.81 274 TRP A CA 1
ATOM 2028 C C . TRP A 1 274 ? 18.558 2.761 6.933 1.00 72.81 274 TRP A C 1
ATOM 2030 O O . TRP A 1 274 ? 19.540 2.773 6.200 1.00 72.81 274 TRP A O 1
ATOM 2040 N N . GLU A 1 275 ? 18.101 3.867 7.520 1.00 77.69 275 GLU A N 1
ATOM 2041 C CA . GLU A 1 275 ? 18.738 5.182 7.359 1.00 77.69 275 GLU A CA 1
ATOM 2042 C C . GLU A 1 275 ? 20.117 5.266 8.031 1.00 77.69 275 GLU A C 1
ATOM 2044 O O . GLU A 1 275 ? 21.000 5.986 7.562 1.00 77.69 275 GLU A O 1
ATOM 2049 N N . GLU A 1 276 ? 20.316 4.538 9.132 1.00 73.50 276 GLU A N 1
ATOM 2050 C CA . GLU A 1 276 ? 21.606 4.440 9.822 1.00 73.50 276 GLU A CA 1
ATOM 2051 C C . GLU A 1 276 ? 22.571 3.438 9.163 1.00 73.50 276 GLU A C 1
ATOM 2053 O O . GLU A 1 276 ? 23.764 3.424 9.492 1.00 73.50 276 GLU A O 1
ATOM 2058 N N . ALA A 1 277 ? 22.079 2.614 8.232 1.00 69.69 277 ALA A N 1
ATOM 2059 C CA . ALA A 1 277 ? 22.891 1.670 7.481 1.00 69.69 277 ALA A CA 1
ATOM 2060 C C . ALA A 1 277 ? 23.863 2.402 6.543 1.00 69.69 277 ALA A C 1
ATOM 2062 O O . ALA A 1 277 ? 23.556 3.456 5.986 1.00 69.69 277 ALA A O 1
ATOM 2063 N N . ASP A 1 278 ? 25.057 1.837 6.347 1.00 65.94 278 ASP A N 1
ATOM 2064 C CA . ASP A 1 278 ? 26.015 2.374 5.381 1.00 65.94 278 ASP A CA 1
ATOM 2065 C C . ASP A 1 278 ? 25.458 2.180 3.957 1.00 65.94 278 ASP A C 1
ATOM 2067 O O . ASP A 1 278 ? 25.305 1.027 3.536 1.00 65.94 278 ASP A O 1
ATOM 2071 N N . PRO A 1 279 ? 25.174 3.256 3.196 1.00 62.50 279 PRO A N 1
ATOM 2072 C CA . PRO A 1 279 ? 24.632 3.143 1.844 1.00 62.50 279 PRO A CA 1
ATOM 2073 C C . PRO A 1 279 ? 25.608 2.484 0.856 1.00 62.50 279 PRO A C 1
ATOM 2075 O O . PRO A 1 279 ? 25.190 2.075 -0.223 1.00 62.50 279 PRO A O 1
ATOM 2078 N N . GLU A 1 280 ? 26.901 2.370 1.195 1.00 63.31 280 GLU A N 1
ATOM 2079 C CA . GLU A 1 280 ? 27.888 1.622 0.401 1.00 63.31 280 GLU A CA 1
ATOM 2080 C C . GLU A 1 280 ? 27.964 0.130 0.784 1.00 63.31 280 GLU A C 1
ATOM 2082 O O . GLU A 1 280 ? 28.670 -0.645 0.126 1.00 63.31 280 GLU A O 1
ATOM 2087 N N . SER A 1 281 ? 27.258 -0.297 1.836 1.00 63.66 281 SER A N 1
ATOM 2088 C CA . SER A 1 281 ? 27.202 -1.703 2.231 1.00 63.66 281 SER A CA 1
ATOM 2089 C C . SER A 1 281 ? 26.194 -2.480 1.381 1.00 63.66 281 SER A C 1
ATOM 2091 O O . SER A 1 281 ? 25.080 -2.039 1.127 1.00 63.66 281 SER A O 1
ATOM 2093 N N . VAL A 1 282 ? 26.608 -3.663 0.920 1.00 57.25 282 VAL A N 1
ATOM 2094 C CA . VAL A 1 282 ? 25.752 -4.613 0.179 1.00 57.25 282 VAL A CA 1
ATOM 2095 C C . VAL A 1 282 ? 25.036 -5.601 1.103 1.00 57.25 282 VAL A C 1
ATOM 2097 O O . VAL A 1 282 ? 24.280 -6.451 0.638 1.00 57.25 282 VAL A O 1
ATOM 2100 N N . ASP A 1 283 ? 25.318 -5.521 2.401 1.00 57.78 283 ASP A N 1
ATOM 2101 C CA . ASP A 1 283 ? 24.714 -6.361 3.421 1.00 57.78 283 ASP A CA 1
ATOM 2102 C C . ASP A 1 283 ? 23.484 -5.637 3.975 1.00 57.78 283 ASP A C 1
ATOM 2104 O O . ASP A 1 283 ? 23.536 -4.440 4.253 1.00 57.78 283 ASP A O 1
ATOM 2108 N N . ALA A 1 284 ? 22.377 -6.359 4.159 1.00 60.22 284 ALA A N 1
ATOM 2109 C CA . ALA A 1 284 ? 21.231 -5.809 4.875 1.00 60.22 284 ALA A CA 1
ATOM 2110 C C . ALA A 1 284 ? 21.671 -5.351 6.284 1.00 60.22 284 ALA A C 1
ATOM 2112 O O . ALA A 1 284 ? 22.502 -6.033 6.902 1.00 60.22 284 ALA A O 1
ATOM 2113 N N . PRO A 1 285 ? 21.134 -4.231 6.805 1.00 65.19 285 PRO A N 1
ATOM 2114 C CA . PRO A 1 285 ? 21.438 -3.775 8.149 1.00 65.19 285 PRO A CA 1
ATOM 2115 C C . PR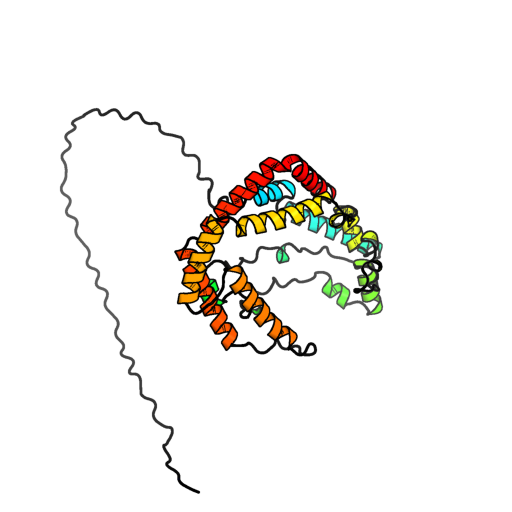O A 1 285 ? 21.164 -4.876 9.171 1.00 65.19 285 PRO A C 1
ATOM 2117 O O . PRO A 1 285 ? 20.307 -5.747 8.981 1.00 65.19 285 PRO A O 1
ATOM 2120 N N . GLU A 1 286 ? 21.941 -4.857 10.253 1.00 67.19 286 GLU A N 1
ATOM 2121 C CA . GLU A 1 286 ? 21.841 -5.863 11.304 1.00 67.19 286 GLU A CA 1
ATOM 2122 C C . GLU A 1 286 ? 20.413 -5.880 11.868 1.00 67.19 286 GLU A C 1
ATOM 2124 O O . GLU A 1 286 ? 19.869 -4.846 12.253 1.00 67.19 286 GLU A O 1
ATOM 2129 N N . GLN A 1 287 ? 19.796 -7.063 11.885 1.00 73.62 287 GLN A N 1
ATOM 2130 C CA . GLN A 1 287 ? 18.440 -7.232 12.398 1.00 73.62 287 GLN A CA 1
ATOM 2131 C C . GLN A 1 287 ? 18.399 -6.895 13.895 1.00 73.62 287 GLN A C 1
ATOM 2133 O O . GLN A 1 287 ? 19.125 -7.497 14.690 1.00 73.62 287 GLN A O 1
ATOM 2138 N N . ASP A 1 288 ? 17.525 -5.967 14.288 1.00 84.12 288 ASP A N 1
ATOM 2139 C CA . ASP A 1 288 ? 17.293 -5.628 15.693 1.00 84.12 288 ASP A CA 1
ATOM 2140 C C . ASP A 1 288 ? 16.329 -6.646 16.321 1.00 84.12 288 ASP A C 1
ATOM 2142 O O . ASP A 1 288 ? 15.108 -6.512 16.249 1.00 84.12 288 ASP A O 1
ATOM 2146 N N . ALA A 1 289 ? 16.890 -7.694 16.928 1.00 89.19 289 ALA A N 1
ATOM 2147 C CA . ALA A 1 289 ? 16.115 -8.769 17.546 1.00 89.19 289 ALA A CA 1
ATOM 2148 C C . ALA A 1 289 ? 15.157 -8.276 18.649 1.00 89.19 289 ALA A C 1
ATOM 2150 O O . ALA A 1 289 ? 14.083 -8.856 18.817 1.00 89.19 289 ALA A O 1
ATOM 2151 N N . ASP A 1 290 ? 15.516 -7.207 19.370 1.00 91.69 290 ASP A N 1
ATOM 2152 C CA . ASP A 1 290 ? 14.667 -6.641 20.421 1.00 91.69 290 ASP A CA 1
ATOM 2153 C C . ASP A 1 290 ? 13.474 -5.891 19.800 1.00 91.69 290 ASP A C 1
ATOM 2155 O O . ASP A 1 290 ? 12.361 -5.959 20.330 1.00 91.69 290 ASP A O 1
ATOM 2159 N N . LEU A 1 291 ? 13.678 -5.186 18.678 1.00 92.19 291 LEU A N 1
ATOM 2160 C CA . LEU A 1 291 ? 12.593 -4.566 17.907 1.00 92.19 291 LEU A CA 1
ATOM 2161 C C . LEU A 1 291 ? 11.657 -5.625 17.314 1.00 92.19 291 LEU A C 1
ATOM 2163 O O . LEU A 1 291 ? 10.442 -5.487 17.421 1.00 92.19 291 LEU A O 1
ATOM 2167 N N . GLN A 1 292 ? 12.216 -6.694 16.748 1.00 93.25 292 GLN A N 1
ATOM 2168 C CA . GLN A 1 292 ? 11.450 -7.792 16.159 1.00 93.25 292 GLN A CA 1
ATOM 2169 C C . GLN A 1 292 ? 10.579 -8.516 17.194 1.00 93.25 292 GLN A C 1
ATOM 2171 O O . GLN A 1 292 ? 9.426 -8.849 16.917 1.00 93.25 292 GLN A O 1
ATOM 2176 N N . GLU A 1 293 ? 11.106 -8.771 18.395 1.00 95.50 293 GLU A N 1
ATOM 2177 C CA . GLU A 1 293 ? 10.321 -9.361 19.484 1.00 95.50 293 GLU A CA 1
ATOM 2178 C C . GLU A 1 293 ? 9.172 -8.430 19.898 1.00 95.50 293 GLU A C 1
ATOM 2180 O O . GLU A 1 293 ? 8.024 -8.873 19.964 1.00 95.50 293 GLU A O 1
ATOM 2185 N N . GLN A 1 294 ? 9.449 -7.132 20.068 1.00 96.19 294 GLN A N 1
ATOM 2186 C CA . GLN A 1 294 ? 8.423 -6.132 20.381 1.00 96.19 294 GLN A CA 1
ATOM 2187 C C . GLN A 1 294 ? 7.347 -6.030 19.295 1.00 96.19 294 GLN A C 1
ATOM 2189 O O . GLN A 1 294 ? 6.171 -5.905 19.626 1.00 96.19 294 GLN A O 1
ATOM 2194 N N . GLU A 1 295 ? 7.722 -6.100 18.016 1.00 96.50 295 GLU A N 1
ATOM 2195 C CA . GLU A 1 295 ? 6.776 -6.013 16.900 1.00 96.50 295 GLU A CA 1
ATOM 2196 C C . GLU A 1 295 ? 5.818 -7.207 16.885 1.00 96.50 295 GLU A C 1
ATOM 2198 O O . GLU A 1 295 ? 4.612 -7.027 16.730 1.00 96.50 295 GLU A O 1
ATOM 2203 N N . ARG A 1 296 ? 6.319 -8.427 17.122 1.00 97.25 296 ARG A N 1
ATOM 2204 C CA . ARG A 1 296 ? 5.470 -9.627 17.241 1.00 97.25 296 ARG A CA 1
ATOM 2205 C C . ARG A 1 296 ? 4.513 -9.524 18.419 1.00 97.25 296 ARG A C 1
ATOM 2207 O O . ARG A 1 296 ? 3.338 -9.854 18.286 1.00 97.25 296 ARG A O 1
ATOM 2214 N N . GLU A 1 297 ? 5.006 -9.100 19.582 1.00 97.88 297 GLU A N 1
ATOM 2215 C CA . GLU A 1 297 ? 4.164 -8.937 20.768 1.00 97.88 297 GLU A CA 1
ATOM 2216 C C . GLU A 1 297 ? 3.069 -7.889 20.534 1.00 97.88 297 GLU A C 1
ATOM 2218 O O . GLU A 1 297 ? 1.905 -8.149 20.849 1.00 97.88 297 GLU A O 1
ATOM 2223 N N . ALA A 1 298 ? 3.423 -6.753 19.925 1.00 97.88 298 ALA A N 1
ATOM 2224 C CA . ALA A 1 298 ? 2.490 -5.683 19.594 1.00 97.88 298 ALA A CA 1
ATOM 2225 C C . ALA A 1 298 ? 1.444 -6.132 18.572 1.00 97.88 298 ALA A C 1
ATOM 2227 O O . ALA A 1 298 ? 0.258 -5.936 18.809 1.00 97.88 298 ALA A O 1
ATOM 2228 N N . ALA A 1 299 ? 1.854 -6.774 17.477 1.00 98.00 299 ALA A N 1
ATOM 2229 C CA . ALA A 1 299 ? 0.945 -7.217 16.423 1.00 98.00 299 ALA A CA 1
ATOM 2230 C C . ALA A 1 299 ? -0.015 -8.317 16.902 1.00 98.00 299 ALA A C 1
ATOM 2232 O O . ALA A 1 299 ? -1.198 -8.318 16.562 1.00 98.00 299 ALA A O 1
ATOM 2233 N N . VAL A 1 300 ? 0.459 -9.251 17.735 1.00 98.44 300 VAL A N 1
ATOM 2234 C CA . VAL A 1 300 ? -0.411 -10.276 18.332 1.00 98.44 300 VAL A CA 1
ATOM 2235 C C . VAL A 1 300 ? -1.418 -9.646 19.293 1.00 98.44 300 VAL A C 1
ATOM 2237 O O . VAL A 1 300 ? -2.586 -10.041 19.290 1.00 98.44 300 VAL A O 1
ATOM 2240 N N . ALA A 1 301 ? -0.983 -8.680 20.108 1.00 98.62 301 ALA A N 1
ATOM 2241 C CA . ALA A 1 301 ? -1.879 -7.931 20.979 1.00 98.62 301 ALA A CA 1
ATOM 2242 C C . ALA A 1 301 ? -2.901 -7.124 20.165 1.00 98.62 301 ALA A C 1
ATOM 2244 O O . ALA A 1 301 ? -4.086 -7.178 20.483 1.00 98.62 301 ALA A O 1
ATOM 2245 N N . ASP A 1 302 ? -2.472 -6.458 19.092 1.00 98.38 302 ASP A N 1
ATOM 2246 C CA . ASP A 1 302 ? -3.332 -5.696 18.188 1.00 98.38 302 ASP A CA 1
ATOM 2247 C C . ASP A 1 302 ? -4.421 -6.579 17.578 1.00 98.38 302 ASP A C 1
ATOM 2249 O O . ASP A 1 302 ? -5.602 -6.255 17.714 1.00 98.38 302 ASP A O 1
ATOM 2253 N N . PHE A 1 303 ? -4.053 -7.737 17.019 1.00 98.31 303 PHE A N 1
ATOM 2254 C CA . PHE A 1 303 ? -5.009 -8.716 16.497 1.00 98.31 303 PHE A CA 1
ATOM 2255 C C . PHE A 1 303 ? -6.033 -9.130 17.567 1.00 98.31 303 PHE A C 1
ATOM 2257 O O . PHE A 1 303 ? -7.245 -9.022 17.366 1.00 98.31 303 PHE A O 1
ATOM 2264 N N . ASP A 1 304 ? -5.558 -9.575 18.736 1.00 98.44 304 ASP A N 1
ATOM 2265 C CA . ASP A 1 304 ? -6.430 -10.057 19.813 1.00 98.44 304 ASP A CA 1
ATOM 2266 C C . ASP A 1 304 ? -7.343 -8.930 20.348 1.00 98.44 304 ASP A C 1
ATOM 2268 O O . ASP A 1 304 ? -8.507 -9.168 20.697 1.00 98.44 304 ASP A O 1
ATOM 2272 N N . CYS A 1 305 ? -6.845 -7.692 20.398 1.00 98.69 305 CYS A N 1
ATOM 2273 C CA . CYS A 1 305 ? -7.596 -6.521 20.832 1.00 98.69 305 CYS A CA 1
ATOM 2274 C C . CYS A 1 305 ? -8.627 -6.068 19.792 1.00 98.69 305 CYS A C 1
ATOM 2276 O O . CYS A 1 305 ? -9.758 -5.762 20.183 1.00 98.69 305 CYS A O 1
ATOM 2278 N N . LYS A 1 306 ? -8.297 -6.083 18.493 1.00 98.25 306 LYS A N 1
ATOM 2279 C CA . LYS A 1 306 ? -9.236 -5.805 17.392 1.00 98.25 306 LYS A CA 1
ATOM 2280 C C . LYS A 1 306 ? -10.393 -6.796 17.391 1.00 98.25 306 LYS A C 1
ATOM 2282 O O . LYS A 1 306 ? -11.548 -6.367 17.393 1.00 98.25 306 LYS A O 1
ATOM 2287 N N . GLU A 1 307 ? -10.103 -8.091 17.510 1.00 98.19 307 GLU A N 1
ATOM 2288 C CA . GLU A 1 307 ? -11.117 -9.150 17.611 1.00 98.19 307 GLU A CA 1
ATOM 2289 C C . GLU A 1 307 ? -12.024 -8.963 18.834 1.00 98.19 307 GLU A C 1
ATOM 2291 O O . GLU A 1 307 ? -13.247 -9.104 18.759 1.00 98.19 307 GLU A O 1
ATOM 2296 N N . LYS A 1 308 ? -11.444 -8.594 19.983 1.00 98.06 308 LYS A N 1
ATOM 2297 C CA . LYS A 1 308 ? -12.185 -8.396 21.236 1.00 98.06 308 LYS A CA 1
ATOM 2298 C C . LYS A 1 308 ? -13.221 -7.275 21.145 1.00 98.06 308 LYS A C 1
ATOM 2300 O O . LYS A 1 308 ? -14.288 -7.405 21.751 1.00 98.06 308 LYS A O 1
ATOM 2305 N N . VAL A 1 309 ? -12.907 -6.179 20.453 1.00 97.94 309 VAL A N 1
ATOM 2306 C CA . VAL A 1 309 ? -13.819 -5.027 20.314 1.00 97.94 309 VAL A CA 1
ATOM 2307 C C . VAL A 1 309 ? -14.589 -5.016 18.995 1.00 97.94 309 VAL A C 1
ATOM 2309 O O . VAL A 1 309 ? -15.477 -4.186 18.823 1.00 97.94 309 VAL A O 1
ATOM 2312 N N . GLY A 1 310 ? -14.287 -5.942 18.081 1.00 97.31 310 GLY A N 1
ATOM 2313 C CA . GLY A 1 310 ? -14.872 -5.981 16.742 1.00 97.31 310 GLY A CA 1
ATOM 2314 C C . GLY A 1 310 ? -14.458 -4.789 15.877 1.00 97.31 310 GLY A C 1
ATOM 2315 O O . GLY A 1 310 ? -15.275 -4.314 15.089 1.00 97.31 310 GLY A O 1
ATOM 2316 N N . TYR A 1 311 ? -13.227 -4.291 16.045 1.00 97.19 311 TYR A N 1
ATOM 2317 C CA . TYR A 1 311 ? -12.752 -3.046 15.429 1.00 97.19 311 TYR A CA 1
ATOM 2318 C C . TYR A 1 311 ? -12.924 -3.053 13.905 1.00 97.19 311 TYR A C 1
ATOM 2320 O O . TYR A 1 311 ? -13.601 -2.181 13.363 1.00 97.19 311 TYR A O 1
ATOM 2328 N N . ASP A 1 312 ? -12.398 -4.076 13.224 1.00 94.81 312 ASP A N 1
ATOM 2329 C CA . ASP A 1 312 ? -12.404 -4.138 11.756 1.00 94.81 312 ASP A CA 1
ATOM 2330 C C . ASP A 1 312 ? -13.818 -4.269 11.186 1.00 94.81 312 ASP A C 1
ATOM 2332 O O . ASP A 1 312 ? -14.137 -3.683 10.155 1.00 94.81 312 ASP A O 1
ATOM 2336 N N . ALA A 1 313 ? -14.701 -4.996 11.875 1.00 95.25 313 ALA A N 1
ATOM 2337 C CA . ALA A 1 313 ? -16.097 -5.118 11.468 1.00 95.25 313 ALA A CA 1
ATOM 2338 C C . ALA A 1 313 ? -16.845 -3.780 11.592 1.00 95.25 313 ALA A C 1
ATOM 2340 O O . ALA A 1 313 ? -17.599 -3.419 10.690 1.00 95.25 313 ALA A O 1
ATOM 2341 N N . ILE A 1 314 ? -16.620 -3.038 12.683 1.00 97.62 314 ILE A N 1
ATOM 2342 C CA . ILE A 1 314 ? -17.229 -1.720 12.910 1.00 97.62 314 ILE A CA 1
ATOM 2343 C C . ILE A 1 314 ? -16.700 -0.705 11.897 1.00 97.62 314 ILE A C 1
ATOM 2345 O O . ILE A 1 314 ? -17.495 -0.004 11.272 1.00 97.62 314 ILE A O 1
ATOM 2349 N N . ARG A 1 315 ? -15.376 -0.648 11.704 1.00 96.06 315 ARG A N 1
ATOM 2350 C CA . ARG A 1 315 ? -14.742 0.243 10.726 1.00 96.06 315 ARG A CA 1
ATOM 2351 C C . ARG A 1 315 ? -15.253 -0.044 9.316 1.00 96.06 315 ARG A C 1
ATOM 2353 O O . ARG A 1 315 ? -15.656 0.890 8.635 1.00 96.06 315 ARG A O 1
ATOM 2360 N N . ARG A 1 316 ? -15.335 -1.319 8.917 1.00 95.31 316 ARG A N 1
ATOM 2361 C CA . ARG A 1 316 ? -15.872 -1.730 7.608 1.00 95.31 316 ARG A CA 1
ATOM 2362 C C . ARG A 1 316 ? -17.340 -1.341 7.423 1.00 95.31 316 ARG A C 1
ATOM 2364 O O . ARG A 1 316 ? -17.700 -0.845 6.364 1.00 95.31 316 ARG A O 1
ATOM 2371 N N . GLU A 1 317 ? -18.189 -1.535 8.436 1.00 96.19 317 GLU A N 1
ATOM 2372 C CA . GLU A 1 317 ? -19.601 -1.114 8.372 1.00 96.19 317 GLU A CA 1
ATOM 2373 C C . GLU A 1 317 ? -19.724 0.394 8.110 1.00 96.19 317 GLU A C 1
ATOM 2375 O O . GLU A 1 317 ? -20.532 0.813 7.282 1.00 96.19 317 GLU A O 1
ATOM 2380 N N . VAL A 1 318 ? -18.927 1.201 8.815 1.00 97.75 318 VAL A N 1
ATOM 2381 C CA . VAL A 1 318 ? -18.914 2.661 8.662 1.00 97.75 318 VAL A CA 1
ATOM 2382 C C . VAL A 1 318 ? -18.359 3.067 7.301 1.00 97.75 318 VAL A C 1
ATOM 2384 O O . VAL A 1 318 ? -18.997 3.858 6.611 1.00 97.75 318 VAL A O 1
ATOM 2387 N N . GLN A 1 319 ? -17.229 2.488 6.893 1.00 96.25 319 GLN A N 1
ATOM 2388 C CA . GLN A 1 319 ? -16.617 2.720 5.587 1.00 96.25 319 GLN A CA 1
ATOM 2389 C C . GLN A 1 319 ? -17.613 2.458 4.459 1.00 96.25 319 GLN A C 1
ATOM 2391 O O . GLN A 1 319 ? -17.873 3.348 3.661 1.00 96.25 319 GLN A O 1
ATOM 2396 N N . PHE A 1 320 ? -18.260 1.293 4.440 1.00 96.69 320 PHE A N 1
ATOM 2397 C CA . PHE A 1 320 ? -19.203 0.957 3.372 1.00 96.69 320 PHE A CA 1
ATOM 2398 C C . PHE A 1 320 ? -20.433 1.869 3.368 1.00 96.69 320 PHE A C 1
ATOM 2400 O O . PHE A 1 320 ? -20.983 2.165 2.309 1.00 96.69 320 PHE A O 1
ATOM 2407 N N . ALA A 1 321 ? -20.877 2.338 4.538 1.00 96.00 321 ALA A N 1
ATOM 2408 C CA . ALA A 1 321 ? -21.970 3.299 4.615 1.00 96.00 321 ALA A CA 1
ATOM 2409 C C . ALA A 1 321 ? -21.575 4.670 4.036 1.00 96.00 321 ALA A C 1
ATOM 2411 O O . ALA A 1 321 ? -22.364 5.251 3.291 1.00 96.00 321 ALA A O 1
ATOM 2412 N N . LEU A 1 322 ? -20.372 5.160 4.350 1.00 96.62 322 LEU A N 1
ATOM 2413 C CA . LEU A 1 322 ? -19.855 6.432 3.841 1.00 96.62 322 LEU A CA 1
ATOM 2414 C C . LEU A 1 322 ? -19.512 6.359 2.350 1.00 96.62 322 LEU A C 1
ATOM 2416 O O . LEU A 1 322 ? -19.840 7.283 1.616 1.00 96.62 322 LEU A O 1
ATOM 2420 N N . GLU A 1 323 ? -18.949 5.247 1.874 1.00 95.31 323 GLU A N 1
ATOM 2421 C CA . GLU A 1 323 ? -18.745 4.995 0.442 1.00 95.31 323 GLU A CA 1
ATOM 2422 C C . GLU A 1 323 ? -20.070 5.009 -0.323 1.00 95.31 323 GLU A C 1
ATOM 2424 O O . GLU A 1 323 ? -20.178 5.656 -1.363 1.00 95.31 323 GLU A O 1
ATOM 2429 N N . GLN A 1 324 ? -21.111 4.351 0.199 1.00 94.81 324 GLN A N 1
ATOM 2430 C CA . GLN A 1 324 ? -22.421 4.380 -0.446 1.00 94.81 324 GLN A CA 1
ATOM 2431 C C . GLN A 1 324 ? -23.017 5.794 -0.465 1.00 94.81 324 GLN A C 1
ATOM 2433 O O . GLN A 1 324 ? -23.575 6.208 -1.480 1.00 94.81 324 GLN A O 1
ATOM 2438 N N . GLU A 1 325 ? -22.896 6.551 0.630 1.00 94.38 325 GLU A N 1
ATOM 2439 C CA . GLU A 1 325 ? -23.331 7.952 0.673 1.00 94.38 325 GLU A CA 1
ATOM 2440 C C . GLU A 1 325 ? -22.555 8.813 -0.329 1.00 94.38 325 GLU A C 1
ATOM 2442 O O . GLU A 1 325 ? -23.152 9.646 -1.017 1.00 94.38 325 GLU A O 1
ATOM 2447 N N . TYR A 1 326 ? -21.247 8.587 -0.455 1.00 93.69 326 TYR A N 1
ATOM 2448 C CA . TYR A 1 326 ? -20.399 9.263 -1.425 1.00 93.69 326 TYR A CA 1
ATOM 2449 C C . TYR A 1 326 ? -20.894 9.019 -2.852 1.00 93.69 326 TYR A C 1
ATOM 2451 O O . TYR A 1 326 ? -21.182 9.978 -3.568 1.00 93.69 326 TYR A O 1
ATOM 2459 N N . ILE A 1 327 ? -21.100 7.753 -3.227 1.00 91.56 327 ILE A N 1
ATOM 2460 C CA . ILE A 1 327 ? -21.616 7.364 -4.548 1.00 91.56 327 ILE A CA 1
ATOM 2461 C C . ILE A 1 327 ? -22.980 8.008 -4.819 1.00 91.56 327 ILE A C 1
ATOM 2463 O O . ILE A 1 327 ? -23.181 8.622 -5.868 1.00 91.56 327 ILE A O 1
ATOM 2467 N N . ASP A 1 328 ? -23.898 7.948 -3.853 1.00 91.62 328 ASP A N 1
ATOM 2468 C CA . ASP A 1 328 ? -25.250 8.500 -3.989 1.00 91.62 328 ASP A CA 1
ATOM 2469 C C . ASP A 1 328 ? -25.260 10.033 -4.164 1.00 91.62 328 ASP A C 1
ATOM 2471 O O . ASP A 1 328 ? -26.234 10.599 -4.673 1.00 91.62 328 ASP A O 1
ATOM 2475 N N . THR A 1 329 ? -24.203 10.725 -3.726 1.00 92.06 329 THR A N 1
ATOM 2476 C CA . THR A 1 329 ? -24.121 12.195 -3.716 1.00 92.06 329 THR A CA 1
ATOM 2477 C C . THR A 1 329 ? -23.164 12.785 -4.755 1.00 92.06 329 THR A C 1
ATOM 2479 O O . THR A 1 329 ? -23.312 13.966 -5.081 1.00 92.06 329 THR A O 1
ATOM 2482 N N . HIS A 1 330 ? -22.269 11.979 -5.337 1.00 89.44 330 HIS A N 1
ATOM 2483 C CA . HIS A 1 330 ? -21.213 12.417 -6.261 1.00 89.44 330 HIS A CA 1
ATOM 2484 C C . HIS A 1 330 ? -21.323 11.795 -7.669 1.00 89.44 330 HIS A C 1
ATOM 2486 O O . HIS A 1 330 ? -20.341 11.754 -8.402 1.00 89.44 330 HIS A O 1
ATOM 2492 N N . GLU A 1 331 ? -22.522 11.377 -8.106 1.00 86.38 331 GLU A N 1
ATOM 2493 C CA . GLU A 1 331 ? -22.765 10.737 -9.422 1.00 86.38 331 GLU A CA 1
ATOM 2494 C C . GLU A 1 331 ? -22.079 11.466 -10.597 1.00 86.38 331 GLU A C 1
ATOM 2496 O O . GLU A 1 331 ? -21.405 10.848 -11.413 1.00 86.38 331 GLU A O 1
ATOM 2501 N N . ALA A 1 332 ? -22.202 12.796 -10.678 1.00 85.88 332 ALA A N 1
ATOM 2502 C CA . ALA A 1 332 ? -21.620 13.566 -11.780 1.00 85.88 332 ALA A CA 1
ATOM 2503 C C . ALA A 1 332 ? -20.081 13.608 -11.760 1.00 85.88 332 ALA A C 1
ATOM 2505 O O . ALA A 1 332 ? -19.468 13.683 -12.822 1.00 85.88 332 ALA A O 1
ATOM 2506 N N . GLU A 1 333 ? -19.475 13.589 -10.573 1.00 85.06 333 GLU A N 1
ATOM 2507 C CA . GLU A 1 333 ? -18.020 13.519 -10.413 1.00 85.06 333 GLU A CA 1
ATOM 2508 C C . GLU A 1 333 ? -17.521 12.127 -10.794 1.00 85.06 333 GLU A C 1
ATOM 2510 O O . GLU A 1 333 ? -16.584 12.005 -11.573 1.00 85.06 333 GLU A O 1
ATOM 2515 N N . LEU A 1 334 ? -18.206 11.079 -10.336 1.00 86.44 334 LEU A N 1
ATOM 2516 C CA . LEU A 1 334 ? -17.857 9.691 -10.633 1.00 86.44 334 LEU A CA 1
ATOM 2517 C C . LEU A 1 334 ? -17.965 9.366 -12.129 1.00 86.44 334 LEU A C 1
ATOM 2519 O O . LEU A 1 334 ? -17.109 8.673 -12.670 1.00 86.44 334 LEU A O 1
ATOM 2523 N N . GLU A 1 335 ? -18.950 9.931 -12.832 1.00 85.12 335 GLU A N 1
ATOM 2524 C CA . GLU A 1 335 ? -19.030 9.846 -14.296 1.00 85.12 335 GLU A CA 1
ATOM 2525 C C . GLU A 1 335 ? -17.876 10.589 -14.995 1.00 85.12 335 GLU A C 1
ATOM 2527 O O . GLU A 1 335 ? -17.407 10.156 -16.048 1.00 85.12 335 GLU A O 1
ATOM 2532 N N . ALA A 1 336 ? -17.389 11.695 -14.422 1.00 83.56 336 ALA A N 1
ATOM 2533 C CA . ALA A 1 336 ? -16.232 12.412 -14.956 1.00 83.56 336 ALA A CA 1
ATOM 2534 C C . ALA A 1 336 ? -14.926 11.640 -14.719 1.00 83.56 336 ALA A C 1
ATOM 2536 O O . ALA A 1 336 ? -14.128 11.504 -15.643 1.00 83.56 336 ALA A O 1
ATOM 2537 N N . VAL A 1 337 ? -14.754 11.069 -13.524 1.00 82.44 337 VAL A N 1
ATOM 2538 C CA . VAL A 1 337 ? -13.645 10.171 -13.169 1.00 82.44 337 VAL A CA 1
ATOM 2539 C C . VAL A 1 337 ? -13.628 8.960 -14.102 1.00 82.44 337 VAL A C 1
ATOM 2541 O O . VAL A 1 337 ? -12.591 8.632 -14.672 1.00 82.44 337 VAL A O 1
ATOM 2544 N N . LYS A 1 338 ? -14.792 8.349 -14.352 1.00 80.88 338 LYS A N 1
ATOM 2545 C CA . LYS A 1 338 ? -14.949 7.271 -15.333 1.00 80.88 338 LYS A CA 1
ATOM 2546 C C . LYS A 1 338 ? -14.499 7.685 -16.730 1.00 80.88 338 LYS A C 1
ATOM 2548 O O . LYS A 1 338 ? -13.691 6.995 -17.341 1.00 80.88 338 LYS A O 1
ATOM 2553 N N . ALA A 1 339 ? -15.005 8.808 -17.234 1.00 80.00 339 ALA A N 1
ATOM 2554 C CA . ALA A 1 339 ? -14.631 9.295 -18.557 1.00 80.00 339 ALA A CA 1
ATOM 2555 C C . ALA A 1 339 ? -13.130 9.621 -18.649 1.00 80.00 339 ALA A C 1
ATOM 2557 O O . ALA A 1 339 ? -12.530 9.423 -19.707 1.00 80.00 339 ALA A O 1
ATOM 2558 N N . ALA A 1 340 ? -12.526 10.098 -17.555 1.00 76.62 340 ALA A N 1
ATOM 2559 C CA . ALA A 1 340 ? -11.092 10.325 -17.470 1.00 76.62 340 ALA A CA 1
ATOM 2560 C C . ALA A 1 340 ? -10.324 9.001 -17.599 1.00 76.62 340 ALA A C 1
ATOM 2562 O O . ALA A 1 340 ? -9.487 8.899 -18.493 1.00 76.62 340 ALA A O 1
ATOM 2563 N N . PHE A 1 341 ? -10.667 7.972 -16.814 1.00 73.06 341 PHE A N 1
ATOM 2564 C CA . PHE A 1 341 ? -10.060 6.638 -16.925 1.00 73.06 341 PHE A CA 1
ATOM 2565 C C . PHE A 1 341 ? -10.200 6.040 -18.337 1.00 73.06 341 PHE A C 1
ATOM 2567 O O . PHE A 1 341 ? -9.192 5.694 -18.952 1.00 73.06 341 PHE A O 1
ATOM 2574 N N . GLU A 1 342 ? -11.407 6.051 -18.914 1.00 71.44 342 GLU A N 1
ATOM 2575 C CA . GLU A 1 342 ? -11.649 5.536 -20.272 1.00 71.44 342 GLU A CA 1
ATOM 2576 C C . GLU A 1 342 ? -10.817 6.280 -21.335 1.00 71.44 342 GLU A C 1
ATOM 2578 O O . GLU A 1 342 ? -10.326 5.682 -22.298 1.00 71.44 342 GLU A O 1
ATOM 2583 N N . SER A 1 343 ? -10.638 7.599 -21.183 1.00 64.56 343 SER A N 1
ATOM 2584 C CA . SER A 1 343 ? -9.860 8.413 -22.129 1.00 64.56 343 SER A CA 1
ATOM 2585 C C . SER A 1 343 ? -8.368 8.069 -22.156 1.00 64.56 343 SER A C 1
ATOM 2587 O O . SER A 1 343 ? -7.685 8.388 -23.129 1.00 64.56 343 SER A O 1
ATOM 2589 N N . LEU A 1 344 ? -7.889 7.377 -21.124 1.00 61.88 344 LEU A N 1
ATOM 2590 C CA . LEU A 1 344 ? -6.500 6.956 -20.946 1.00 61.88 344 LEU A CA 1
ATOM 2591 C C . LEU A 1 344 ? -6.273 5.501 -21.366 1.00 61.88 344 LEU A C 1
ATOM 2593 O O . LEU A 1 344 ? -5.173 4.966 -21.213 1.00 61.88 344 LEU A O 1
ATOM 2597 N N . GLY A 1 345 ? -7.315 4.855 -21.896 1.00 57.59 345 GLY A N 1
ATOM 2598 C CA . GLY A 1 345 ? -7.281 3.445 -22.249 1.00 57.59 345 GLY A CA 1
ATOM 2599 C C . GLY A 1 345 ? -7.129 2.534 -21.032 1.00 57.59 345 GLY A C 1
ATOM 2600 O O . GLY A 1 345 ? -6.530 1.464 -21.184 1.00 57.59 345 GLY A O 1
ATOM 2601 N N . LEU A 1 346 ? -7.620 2.974 -19.869 1.00 55.59 346 LEU A N 1
ATOM 2602 C CA . LEU A 1 346 ? -7.812 2.168 -18.666 1.00 55.59 346 LEU A CA 1
ATOM 2603 C C . LEU A 1 346 ? -9.255 1.677 -18.590 1.00 55.59 346 LEU A C 1
ATOM 2605 O O . LEU A 1 346 ? -10.163 2.453 -18.973 1.00 55.59 346 LEU A O 1
#